Protein AF-A0A699YJH8-F1 (afdb_monomer)

Solvent-accessible surface area (backbone atoms only — not comparable to full-atom values): 13316 Å² total; per-residue (Å²): 115,46,77,69,43,41,70,87,51,96,74,48,27,68,57,48,54,50,45,52,67,49,52,87,76,50,62,90,85,68,80,83,52,75,41,60,51,79,77,40,50,72,65,41,51,92,71,67,72,87,80,92,47,44,83,36,71,66,51,43,49,56,47,38,54,51,38,39,51,50,39,60,74,64,45,34,42,55,81,90,45,37,68,59,46,23,52,50,50,46,64,29,26,64,45,40,72,70,37,53,59,57,52,51,61,64,52,64,78,50,70,63,48,52,68,68,54,48,61,72,67,54,50,59,36,58,69,36,46,53,48,50,57,50,48,55,52,47,56,51,24,59,74,77,36,50,72,55,42,50,45,40,66,74,31,48,50,55,48,66,64,69,50,90,63,67,40,33,60,68,56,45,11,52,76,51,74,28,67,93,48,39,64,60,47,47,50,51,44,61,74,36,36,86,55,32,30,72,39,78,34,70,99,80,63,46,52,19,42,34,62,69,46,71,66,57,50,53,48,53,48,56,48,49,58,54,51,71,72,63,66,85,127

Sequence (233 aa):
MLDEADDGGKGWQPVTALIAKEFLRLPVWVRVLLTGRPQVEAAFAAWKPEWIKPEDKQNQADMLDLLQWRLRQAQLVADSDLDAAAQLMLRKSSGQFIYTKYAFDDLAEQATWTLQEMEARLPSGLEGMYRRVLSTLEEALQTERPDLLELLRTRLLPVLVACLEPLTVQELAWATGCEADSGKVQQLVGLLANLFPCRAGGSDQQDRVAPYHKSVLDWLTSVAHKCLLCVPS

pLDDT: mean 87.01, std 13.67, range [26.67, 98.06]

Nearest PDB structures (foldseek):
  7kfq-assembly1_A  TM=5.799E-01  e=1.173E-01  Variovorax paradoxus
  2fbh-assembly1_A  TM=5.064E-01  e=5.663E-02  Pseudomonas aeruginosa
  3cjn-assembly1_A-2  TM=5.176E-01  e=2.840E-01  Ruegeria pomeroyi DSS-3
  5jbr-assembly1_B  TM=5.330E-01  e=3.880E-01  Beutenbergia cavernae DSM 12333
  6c2s-assembly2_C  TM=5.644E-01  e=2.274E+00  Rhodopseudomonas palustris CGA009

Radius of gyration: 20.93 Å; Cα contacts (8 Å, |Δi|>4): 221; chains: 1; bounding box: 54×55×56 Å

Foldseek 3Di:
DAEAADCPDPPCNVVLLVCLPCVVVDDPPDDDDYDYDPVSCVSNVVVVDDDDDLPDPVLLVVQLVVQLVVCVVLVAEDPVCSNVQSVLQSQQASSPSVLVLLLVVQSVVDSYDDPVRSNVRRHRYPLRSLCVLVVVLLVVCVPVPVVLSCLVPPFQLVCLLPDPDFAALCVSCVRSVNNVPSVSSVVVLVSCCSQWNFDQDPPVRGTTTHGPDCVSSVSSVVVVVVVVVPDDD

Organism: Haematococcus lacustris (NCBI:txid44745)

Mean predicted aligned error: 7.47 Å

Structure (mmCIF, N/CA/C/O backbone):
data_AF-A0A699YJH8-F1
#
_entry.id   AF-A0A699YJH8-F1
#
loop_
_atom_site.group_PDB
_atom_site.id
_atom_site.type_symbol
_atom_site.label_atom_id
_atom_site.label_alt_id
_atom_site.label_comp_id
_atom_site.label_asym_id
_atom_site.label_entity_id
_atom_site.label_seq_id
_atom_site.pdbx_PDB_ins_code
_atom_site.Cartn_x
_atom_site.Cartn_y
_atom_site.Cartn_z
_atom_site.occupancy
_atom_site.B_iso_or_equiv
_atom_site.auth_seq_id
_atom_site.auth_comp_id
_atom_site.auth_asym_id
_atom_site.auth_atom_id
_atom_site.pdbx_PDB_model_num
ATOM 1 N N . MET A 1 1 ? 6.536 -15.511 -17.789 1.00 74.12 1 MET A N 1
ATOM 2 C CA . MET A 1 1 ? 5.738 -14.455 -17.141 1.00 74.12 1 MET A CA 1
ATOM 3 C C . MET A 1 1 ? 6.605 -13.215 -17.110 1.00 74.12 1 MET A C 1
ATOM 5 O O . MET A 1 1 ? 7.754 -13.338 -16.705 1.00 74.12 1 MET A O 1
ATOM 9 N N . LEU A 1 2 ? 6.109 -12.095 -17.629 1.00 75.56 2 LEU A N 1
ATOM 10 C CA . LEU A 1 2 ? 6.725 -10.786 -17.426 1.00 75.56 2 LEU A CA 1
ATOM 11 C C . LEU A 1 2 ? 5.978 -10.133 -16.280 1.00 75.56 2 LEU A C 1
ATOM 13 O O . LEU A 1 2 ? 4.758 -10.007 -16.366 1.00 75.56 2 LEU A O 1
ATOM 17 N N . ASP A 1 3 ? 6.705 -9.782 -15.230 1.00 72.25 3 ASP A N 1
ATOM 18 C CA . ASP A 1 3 ? 6.130 -9.103 -14.082 1.00 72.25 3 ASP A CA 1
ATOM 19 C C . ASP A 1 3 ? 6.489 -7.615 -14.135 1.00 72.25 3 ASP A C 1
ATOM 21 O O . ASP A 1 3 ? 7.638 -7.276 -14.419 1.00 72.25 3 ASP A O 1
ATOM 25 N N . GLU A 1 4 ? 5.512 -6.742 -13.892 1.00 73.38 4 GLU A N 1
ATOM 26 C CA . GLU A 1 4 ? 5.681 -5.286 -13.829 1.00 73.38 4 GLU A CA 1
ATOM 27 C C . GLU A 1 4 ? 6.291 -4.665 -15.099 1.00 73.38 4 GLU A C 1
ATOM 29 O O . GLU A 1 4 ? 7.134 -3.766 -15.033 1.00 73.38 4 GLU A O 1
ATOM 34 N N . ALA A 1 5 ? 5.844 -5.127 -16.272 1.00 70.81 5 ALA A N 1
ATOM 35 C CA . ALA A 1 5 ? 6.243 -4.553 -17.549 1.00 70.81 5 ALA A CA 1
ATOM 36 C C . ALA A 1 5 ? 5.926 -3.048 -17.594 1.00 70.81 5 ALA A C 1
ATOM 38 O O . ALA A 1 5 ? 4.823 -2.603 -17.259 1.00 70.81 5 ALA A O 1
ATOM 39 N N . ASP A 1 6 ? 6.917 -2.281 -18.039 1.00 68.94 6 ASP A N 1
ATOM 40 C CA . ASP A 1 6 ? 6.896 -0.823 -18.109 1.00 68.94 6 ASP A CA 1
ATOM 41 C C . ASP A 1 6 ? 7.455 -0.367 -19.468 1.00 68.94 6 ASP A C 1
ATOM 43 O O . ASP A 1 6 ? 8.318 -1.035 -20.055 1.00 68.94 6 ASP A O 1
ATOM 47 N N . ASP A 1 7 ? 6.942 0.755 -19.968 1.00 58.16 7 ASP A N 1
ATOM 48 C CA . ASP A 1 7 ? 7.368 1.422 -21.200 1.00 58.16 7 ASP A CA 1
ATOM 49 C C . ASP A 1 7 ? 8.078 2.768 -20.952 1.00 58.16 7 ASP A C 1
ATOM 51 O O . ASP A 1 7 ? 8.719 3.286 -21.872 1.00 58.16 7 ASP A O 1
ATOM 55 N N . GLY A 1 8 ? 8.023 3.300 -19.722 1.00 51.56 8 GLY A N 1
ATOM 56 C CA . GLY A 1 8 ? 8.602 4.589 -19.331 1.00 51.56 8 GLY A CA 1
ATOM 57 C C . GLY A 1 8 ? 9.909 4.506 -18.531 1.00 51.56 8 GLY A C 1
ATOM 58 O O . GLY A 1 8 ? 10.652 5.488 -18.461 1.00 51.56 8 GLY A O 1
ATOM 59 N N . GLY A 1 9 ? 10.223 3.356 -17.929 1.00 55.31 9 GLY A N 1
ATOM 60 C CA . GLY A 1 9 ? 11.428 3.144 -17.123 1.00 55.31 9 GLY A CA 1
ATOM 61 C C . GLY A 1 9 ? 12.681 2.745 -17.920 1.00 55.31 9 GLY A C 1
ATOM 62 O O . GLY A 1 9 ? 12.612 2.059 -18.938 1.00 55.31 9 GLY A O 1
ATOM 63 N N . LYS A 1 10 ? 13.874 3.090 -17.405 1.00 51.94 10 LYS A N 1
ATOM 64 C CA . LYS A 1 10 ? 15.182 2.738 -18.014 1.00 51.94 10 LYS A CA 1
ATOM 65 C C . LYS A 1 10 ? 15.527 1.236 -17.992 1.00 51.94 10 LYS A C 1
ATOM 67 O O . LYS A 1 10 ? 16.526 0.849 -18.590 1.00 51.94 10 LYS A O 1
ATOM 72 N N . GLY A 1 11 ? 14.760 0.409 -17.279 1.00 62.03 11 GLY A N 1
ATOM 73 C CA . GLY A 1 11 ? 15.067 -1.011 -17.070 1.00 62.03 11 GLY A CA 1
ATOM 74 C C . GLY A 1 11 ? 14.466 -1.933 -18.132 1.00 62.03 11 GLY A C 1
ATOM 75 O O . GLY A 1 11 ? 15.179 -2.495 -18.959 1.00 62.03 11 GLY A O 1
ATOM 76 N N . TRP A 1 12 ? 13.143 -2.103 -18.104 1.00 66.75 12 TRP A N 1
ATOM 77 C CA . TRP A 1 12 ? 12.455 -3.157 -18.863 1.00 66.75 12 TRP A CA 1
ATOM 78 C C . TRP A 1 12 ? 12.069 -2.776 -20.289 1.00 66.75 12 TRP A C 1
ATOM 80 O O . TRP A 1 12 ? 11.789 -3.667 -21.086 1.00 66.75 12 TRP A O 1
ATOM 90 N N . GLN A 1 13 ? 12.114 -1.494 -20.650 1.00 74.44 13 GLN A N 1
ATOM 91 C CA . GLN A 1 13 ? 11.654 -1.011 -21.953 1.00 74.44 13 GLN A CA 1
ATOM 92 C C . GLN A 1 13 ? 12.250 -1.783 -23.155 1.00 74.44 13 GLN A C 1
ATOM 94 O O . GLN A 1 13 ? 11.473 -2.189 -24.024 1.00 74.44 13 GLN A O 1
ATOM 99 N N . PRO A 1 14 ? 13.570 -2.076 -23.231 1.00 79.50 14 PRO A N 1
ATOM 100 C CA . PRO A 1 14 ? 14.122 -2.825 -24.364 1.00 79.50 14 PRO A CA 1
ATOM 101 C C . PRO A 1 14 ? 13.601 -4.265 -24.436 1.00 79.50 14 PRO A C 1
ATOM 103 O O . PRO A 1 14 ? 13.385 -4.796 -25.524 1.00 79.50 14 PRO A O 1
ATOM 106 N N . VAL A 1 15 ? 13.373 -4.890 -23.277 1.00 81.56 15 VAL A N 1
ATOM 107 C CA . VAL A 1 15 ? 12.858 -6.260 -23.164 1.00 81.56 15 VAL A CA 1
ATOM 108 C C . VAL A 1 15 ? 11.378 -6.299 -23.537 1.00 81.56 15 VAL A C 1
ATOM 110 O O . VAL A 1 15 ? 10.984 -7.129 -24.357 1.00 81.56 15 VAL A O 1
ATOM 113 N N . THR A 1 16 ? 10.578 -5.364 -23.016 1.00 80.56 16 THR A N 1
ATOM 114 C CA . THR A 1 16 ? 9.164 -5.182 -23.370 1.00 80.56 16 THR A CA 1
ATOM 115 C C . THR A 1 16 ? 9.012 -4.988 -24.879 1.00 80.56 16 THR A C 1
ATOM 117 O O . THR A 1 16 ? 8.220 -5.687 -25.509 1.00 80.56 16 THR A O 1
ATOM 120 N N . ALA A 1 17 ? 9.822 -4.111 -25.484 1.00 80.88 17 ALA A N 1
ATOM 121 C CA . ALA A 1 17 ? 9.793 -3.834 -26.919 1.00 80.88 17 ALA A CA 1
ATOM 122 C C . ALA A 1 17 ? 10.219 -5.040 -27.774 1.00 80.88 17 ALA A C 1
ATOM 124 O O . ALA A 1 17 ? 9.580 -5.338 -28.786 1.00 80.88 17 ALA A O 1
ATOM 125 N N . LEU A 1 18 ? 11.278 -5.755 -27.371 1.00 85.44 18 LEU A N 1
ATOM 126 C CA . LEU A 1 18 ? 11.724 -6.972 -28.052 1.00 85.44 18 LEU A CA 1
ATOM 127 C C . LEU A 1 18 ? 10.620 -8.027 -28.052 1.00 85.44 18 LEU A C 1
ATOM 129 O O . LEU A 1 18 ? 10.313 -8.613 -29.088 1.00 85.44 18 LEU A O 1
ATOM 133 N N . ILE A 1 19 ? 10.021 -8.252 -26.887 1.00 84.94 19 ILE A N 1
ATOM 134 C CA . ILE A 1 19 ? 8.989 -9.260 -26.714 1.00 84.94 19 ILE A CA 1
ATOM 135 C C . ILE A 1 19 ? 7.766 -8.873 -27.537 1.00 84.94 19 ILE A C 1
ATOM 137 O O . ILE A 1 19 ? 7.404 -9.666 -28.403 1.00 84.94 19 ILE A O 1
ATOM 141 N N . ALA A 1 20 ? 7.238 -7.649 -27.381 1.00 83.75 20 ALA A N 1
ATOM 142 C CA . ALA A 1 20 ? 6.135 -7.080 -28.170 1.00 83.75 20 ALA A CA 1
ATOM 143 C C . ALA A 1 20 ? 6.288 -7.335 -29.682 1.00 83.75 20 ALA A C 1
ATOM 145 O O . ALA A 1 20 ? 5.339 -7.750 -30.354 1.00 83.75 20 ALA A O 1
ATOM 146 N N . LYS A 1 21 ? 7.506 -7.145 -30.201 1.00 85.50 21 LYS A N 1
ATOM 147 C CA . LYS A 1 21 ? 7.840 -7.317 -31.616 1.00 85.50 21 LYS A CA 1
ATOM 148 C C . LYS A 1 21 ? 7.956 -8.781 -32.052 1.00 85.50 21 LYS A C 1
ATOM 150 O O . LYS A 1 21 ? 7.444 -9.145 -33.109 1.00 85.50 21 LYS A O 1
ATOM 155 N N . GLU A 1 22 ? 8.667 -9.611 -31.293 1.00 87.44 22 GLU A N 1
ATOM 156 C CA . GLU A 1 22 ? 9.074 -10.947 -31.750 1.00 87.44 22 GLU A CA 1
ATOM 157 C C . GLU A 1 22 ? 8.092 -12.057 -31.348 1.00 87.44 22 GLU A C 1
ATOM 159 O O . GLU A 1 22 ? 8.125 -13.139 -31.932 1.00 87.44 22 GLU A O 1
ATOM 164 N N . PHE A 1 23 ? 7.183 -11.816 -30.400 1.00 82.12 23 PHE A N 1
ATOM 165 C CA . PHE A 1 23 ? 6.272 -12.847 -29.889 1.00 82.12 23 PHE A CA 1
ATOM 166 C C . PHE A 1 23 ? 5.397 -13.499 -30.961 1.00 82.12 23 PHE A C 1
ATOM 168 O O . PHE A 1 23 ? 5.193 -14.708 -30.927 1.00 82.12 23 PHE A O 1
ATOM 175 N N . LEU A 1 24 ? 4.936 -12.735 -31.958 1.00 80.94 24 LEU A N 1
ATOM 176 C CA . LEU A 1 24 ? 4.142 -13.276 -33.071 1.00 80.94 24 LEU A CA 1
ATOM 177 C C . LEU A 1 24 ? 4.919 -14.291 -33.929 1.00 80.94 24 LEU A C 1
ATOM 179 O O . LEU A 1 24 ? 4.323 -14.994 -34.741 1.00 80.94 24 LEU A O 1
ATOM 183 N N . ARG A 1 25 ? 6.245 -14.370 -33.763 1.00 87.38 25 ARG A N 1
ATOM 184 C CA . ARG A 1 25 ? 7.128 -15.337 -34.427 1.00 87.38 25 ARG A CA 1
ATOM 185 C C . ARG A 1 25 ? 7.440 -16.546 -33.546 1.00 87.38 25 ARG A C 1
ATOM 187 O O . ARG A 1 25 ? 8.110 -17.467 -34.013 1.00 87.38 25 ARG A O 1
ATOM 194 N N . LEU A 1 26 ? 7.000 -16.547 -32.287 1.00 84.75 26 LEU A N 1
ATOM 195 C CA . LEU A 1 26 ? 7.204 -17.674 -31.388 1.00 84.75 26 LEU A CA 1
ATOM 196 C C . LEU A 1 26 ? 6.278 -18.839 -31.758 1.00 84.75 26 LEU A C 1
ATOM 198 O O . LEU A 1 26 ? 5.193 -18.635 -32.309 1.00 84.75 26 LEU A O 1
ATOM 202 N N . PRO A 1 27 ? 6.686 -20.081 -31.450 1.00 88.31 27 PRO A N 1
ATOM 203 C CA . PRO A 1 27 ? 5.831 -21.241 -31.641 1.00 88.31 27 PRO A CA 1
ATOM 204 C C . PRO A 1 27 ? 4.492 -21.103 -30.908 1.00 88.31 27 PRO A C 1
ATOM 206 O O . PRO A 1 27 ? 4.432 -20.596 -29.791 1.00 88.31 27 PRO A O 1
ATOM 209 N N . VAL A 1 28 ? 3.431 -21.667 -31.490 1.00 86.31 28 VAL A N 1
ATOM 210 C CA . VAL A 1 28 ? 2.051 -21.590 -30.966 1.00 86.31 28 VAL A CA 1
ATOM 211 C C . VAL A 1 28 ? 1.857 -22.176 -29.561 1.00 86.31 28 VAL A C 1
ATOM 213 O O . VAL A 1 28 ? 0.846 -21.907 -28.916 1.00 86.31 28 VAL A O 1
ATOM 216 N N . TRP A 1 29 ? 2.806 -22.986 -29.083 1.00 90.75 29 TRP A N 1
ATOM 217 C CA . TRP A 1 29 ? 2.792 -23.549 -27.732 1.00 90.75 29 TRP A CA 1
ATOM 218 C C . TRP A 1 29 ? 3.316 -22.574 -26.667 1.00 90.75 29 TRP A C 1
ATOM 220 O O . TRP A 1 29 ? 3.120 -22.816 -25.477 1.00 90.75 29 TRP A O 1
ATOM 230 N N . VAL A 1 30 ? 3.951 -21.466 -27.060 1.00 86.25 30 VAL A N 1
ATOM 231 C CA . VAL A 1 30 ? 4.402 -20.429 -26.129 1.00 86.25 30 VAL A CA 1
ATOM 232 C C . VAL A 1 30 ? 3.230 -19.505 -25.801 1.00 86.25 30 VAL A C 1
ATOM 234 O O . VAL A 1 30 ? 2.652 -18.862 -26.675 1.00 86.25 30 VAL A O 1
ATOM 237 N N . ARG A 1 31 ? 2.889 -19.407 -24.515 1.00 84.75 31 ARG A N 1
ATOM 238 C CA . ARG A 1 31 ? 1.945 -18.418 -23.980 1.00 84.75 31 ARG A CA 1
ATOM 239 C C . ARG A 1 31 ? 2.706 -17.415 -23.120 1.00 84.75 31 ARG A C 1
ATOM 241 O O . ARG A 1 31 ? 3.622 -17.797 -22.394 1.00 84.75 31 ARG A O 1
ATOM 248 N N . VAL A 1 32 ? 2.324 -16.143 -23.186 1.00 81.25 32 VAL A N 1
ATOM 249 C CA . VAL A 1 32 ? 2.892 -15.084 -22.345 1.00 81.25 32 VAL A CA 1
ATOM 250 C C . VAL A 1 32 ? 1.810 -14.566 -21.414 1.00 81.25 32 VAL A C 1
ATOM 252 O O . VAL A 1 32 ? 0.749 -14.147 -21.859 1.00 81.25 32 VAL A O 1
ATOM 255 N N . LEU A 1 33 ? 2.114 -14.606 -20.120 1.00 84.94 33 LEU A N 1
ATOM 256 C CA . LEU A 1 33 ? 1.415 -13.851 -19.090 1.00 84.94 33 LEU A CA 1
ATOM 257 C C . LEU A 1 33 ? 2.236 -12.597 -18.806 1.00 84.94 33 LEU A C 1
ATOM 259 O O . LEU A 1 33 ? 3.443 -12.709 -18.554 1.00 84.94 33 LEU A O 1
ATOM 263 N N . LEU A 1 34 ? 1.581 -11.443 -18.860 1.00 80.88 34 LEU A N 1
ATOM 264 C CA . LEU A 1 34 ? 2.178 -10.143 -18.610 1.00 80.88 34 LEU A CA 1
ATOM 265 C C . LEU A 1 34 ? 1.372 -9.428 -17.529 1.00 80.88 34 LEU A C 1
ATOM 267 O O . LEU A 1 34 ? 0.154 -9.315 -17.639 1.00 80.88 34 LEU A O 1
ATOM 271 N N . THR A 1 35 ? 2.061 -8.945 -16.505 1.00 79.62 35 THR A N 1
ATOM 272 C CA . THR A 1 35 ? 1.549 -7.928 -15.588 1.00 79.62 35 THR A CA 1
ATOM 273 C C . THR A 1 35 ? 2.289 -6.631 -15.912 1.00 79.62 35 THR A C 1
ATOM 275 O O . THR A 1 35 ? 3.442 -6.647 -16.351 1.00 79.62 35 THR A O 1
ATOM 278 N N . GLY A 1 36 ? 1.620 -5.494 -15.790 1.00 74.94 36 GLY A N 1
ATOM 279 C CA . GLY A 1 36 ? 2.194 -4.218 -16.190 1.00 74.94 36 GLY A CA 1
ATOM 280 C C . GLY A 1 36 ? 1.183 -3.095 -16.079 1.00 74.94 36 GLY A C 1
ATOM 281 O O . GLY A 1 36 ? 0.015 -3.312 -15.750 1.00 74.94 36 GLY A O 1
ATOM 282 N N . ARG A 1 37 ? 1.647 -1.877 -16.331 1.00 72.56 37 ARG A N 1
ATOM 283 C CA . ARG A 1 37 ? 0.801 -0.685 -16.250 1.00 72.56 37 ARG A CA 1
ATOM 284 C C . ARG A 1 37 ? 0.073 -0.426 -17.579 1.00 72.56 37 ARG A C 1
ATOM 286 O O . ARG A 1 37 ? 0.566 -0.865 -18.615 1.00 72.56 37 ARG A O 1
ATOM 293 N N . PRO A 1 38 ? -1.053 0.316 -17.594 1.00 76.25 38 PRO A N 1
ATOM 294 C CA . PRO A 1 38 ? -1.841 0.546 -18.812 1.00 76.25 38 PRO A CA 1
ATOM 295 C C . PRO A 1 38 ? -1.062 1.129 -20.002 1.00 76.25 38 PRO A C 1
ATOM 297 O O . PRO A 1 38 ? -1.473 0.981 -21.148 1.00 76.25 38 PRO A O 1
ATOM 300 N N . GLN A 1 39 ? 0.074 1.785 -19.759 1.00 77.81 39 GLN A N 1
ATOM 301 C CA . GLN A 1 39 ? 0.916 2.362 -20.804 1.00 77.81 39 GLN A CA 1
ATOM 302 C C . GLN A 1 39 ? 1.462 1.289 -21.765 1.00 77.81 39 GLN A C 1
ATOM 304 O O . GLN A 1 39 ? 1.505 1.506 -22.977 1.00 77.81 39 GLN A O 1
ATOM 309 N N . VAL A 1 40 ? 1.741 0.073 -21.272 1.00 78.62 40 VAL A N 1
ATOM 310 C CA . VAL A 1 40 ? 2.240 -1.015 -22.128 1.00 78.62 40 VAL A CA 1
ATOM 311 C C . VAL A 1 40 ? 1.160 -1.610 -23.038 1.00 78.62 40 VAL A C 1
ATOM 313 O O . VAL A 1 40 ? 1.500 -2.321 -23.984 1.00 78.62 40 VAL A O 1
ATOM 316 N N . GLU A 1 41 ? -0.130 -1.315 -22.814 1.00 84.75 41 GLU A N 1
ATOM 317 C CA . GLU A 1 41 ? -1.238 -1.909 -23.579 1.00 84.75 41 GLU A CA 1
ATOM 318 C C . GLU A 1 41 ? -1.084 -1.678 -25.089 1.00 84.75 41 GLU A C 1
ATOM 320 O O . GLU A 1 41 ? -1.289 -2.593 -25.891 1.00 84.75 41 GLU A O 1
ATOM 325 N N . ALA A 1 42 ? -0.656 -0.474 -25.482 1.00 83.81 42 ALA A N 1
ATOM 326 C CA . ALA A 1 42 ? -0.469 -0.112 -26.884 1.00 83.81 42 ALA A CA 1
ATOM 327 C C . ALA A 1 42 ? 0.627 -0.950 -27.564 1.00 83.81 42 ALA A C 1
ATOM 329 O O . ALA A 1 42 ? 0.457 -1.368 -28.711 1.00 83.81 42 ALA A O 1
ATOM 330 N N . ALA A 1 43 ? 1.721 -1.246 -26.853 1.00 82.56 43 ALA A N 1
ATOM 331 C CA . ALA A 1 43 ? 2.823 -2.050 -27.381 1.00 82.56 43 ALA A CA 1
ATOM 332 C C . ALA A 1 43 ? 2.391 -3.496 -27.684 1.00 82.56 43 ALA A C 1
ATOM 334 O O . ALA A 1 43 ? 2.893 -4.109 -28.626 1.00 82.56 43 ALA A O 1
ATOM 335 N N . PHE A 1 44 ? 1.423 -4.022 -26.927 1.00 85.31 44 PHE A N 1
ATOM 336 C CA . PHE A 1 44 ? 0.928 -5.395 -27.058 1.00 85.31 44 PHE A CA 1
ATOM 337 C C . PHE A 1 44 ? -0.392 -5.519 -27.830 1.00 85.31 44 PHE A C 1
ATOM 339 O O . PHE A 1 44 ? -0.886 -6.630 -28.018 1.00 85.31 44 PHE A O 1
ATOM 346 N N . ALA A 1 45 ? -0.956 -4.420 -28.340 1.00 84.50 45 ALA A N 1
ATOM 347 C CA . ALA A 1 45 ? -2.261 -4.419 -29.007 1.00 84.50 45 ALA A CA 1
ATOM 348 C C . ALA A 1 45 ? -2.359 -5.422 -30.175 1.00 84.50 45 ALA A C 1
ATOM 350 O O . ALA A 1 45 ? -3.393 -6.065 -30.367 1.00 84.50 45 ALA A O 1
ATOM 351 N N . ALA A 1 46 ? -1.264 -5.617 -30.922 1.00 83.62 46 ALA A N 1
ATOM 352 C CA . ALA A 1 46 ? -1.196 -6.556 -32.045 1.00 83.62 46 ALA A CA 1
ATOM 353 C C . ALA A 1 46 ? -1.452 -8.021 -31.643 1.00 83.62 46 ALA A C 1
ATOM 355 O O . ALA A 1 46 ? -1.803 -8.841 -32.492 1.00 83.62 46 ALA A O 1
ATOM 356 N N . TRP A 1 47 ? -1.293 -8.359 -30.362 1.00 83.38 47 TRP A N 1
ATOM 357 C CA . TRP A 1 47 ? -1.476 -9.717 -29.854 1.00 83.38 47 TRP A CA 1
ATOM 358 C C . TRP A 1 47 ? -2.916 -10.028 -29.460 1.00 83.38 47 TRP A C 1
ATOM 360 O O . TRP A 1 47 ? -3.215 -11.185 -29.175 1.00 83.38 47 TRP A O 1
ATOM 370 N N . LYS A 1 48 ? -3.798 -9.018 -29.440 1.00 82.75 48 LYS A N 1
ATOM 371 C CA . LYS A 1 48 ? -5.168 -9.117 -28.911 1.00 82.75 48 LYS A CA 1
ATOM 372 C C . LYS A 1 48 ? -5.203 -9.725 -27.494 1.00 82.75 48 LYS A C 1
ATOM 374 O O . LYS A 1 48 ? -5.861 -10.745 -27.292 1.00 82.75 48 LYS A O 1
ATOM 379 N N . PRO A 1 49 ? -4.461 -9.146 -26.535 1.00 84.19 49 PRO A N 1
ATOM 380 C CA . PRO A 1 49 ? -4.432 -9.651 -25.170 1.00 84.19 49 PRO A CA 1
ATOM 381 C C . PRO A 1 49 ? -5.804 -9.522 -24.501 1.00 84.19 49 PRO A C 1
ATOM 383 O O . PRO A 1 49 ? -6.549 -8.571 -24.746 1.00 84.19 49 PRO A O 1
ATOM 386 N N . GLU A 1 50 ? -6.103 -10.472 -23.622 1.00 85.94 50 GLU A N 1
ATOM 387 C CA . GLU A 1 50 ? -7.181 -10.345 -22.648 1.00 85.94 50 GLU A CA 1
ATOM 388 C C . GLU A 1 50 ? -6.635 -9.571 -21.446 1.00 85.94 50 GLU A C 1
ATOM 390 O O . GLU A 1 50 ? -5.692 -10.012 -20.787 1.00 85.94 50 GLU A O 1
ATOM 395 N N . TRP A 1 51 ? -7.191 -8.387 -21.198 1.00 83.25 51 TRP A N 1
ATOM 396 C CA . TRP A 1 51 ? -6.823 -7.555 -20.057 1.00 83.25 51 TRP A CA 1
ATOM 397 C C . TRP A 1 51 ? -7.746 -7.848 -18.885 1.00 83.25 51 TRP A C 1
ATOM 399 O O . TRP A 1 51 ? -8.950 -7.982 -19.076 1.00 83.25 51 TRP A O 1
ATOM 409 N N . ILE A 1 52 ? -7.178 -7.884 -17.683 1.00 83.81 52 ILE A N 1
ATOM 410 C CA . ILE A 1 52 ? -7.938 -7.860 -16.436 1.00 83.81 52 ILE A CA 1
ATOM 411 C C . ILE A 1 52 ? -7.842 -6.434 -15.906 1.00 83.81 52 ILE A C 1
ATOM 413 O O . ILE A 1 52 ? -6.762 -5.993 -15.502 1.00 83.81 52 ILE A O 1
ATOM 417 N N . LYS A 1 53 ? -8.950 -5.698 -15.963 1.00 85.06 53 LYS A N 1
ATOM 418 C CA . LYS A 1 53 ? -9.035 -4.296 -15.552 1.00 85.06 53 LYS A CA 1
ATOM 419 C C . LYS A 1 53 ? -9.838 -4.154 -14.256 1.00 85.06 53 LYS A C 1
ATOM 421 O O . LYS A 1 53 ? -10.796 -4.898 -14.043 1.00 85.06 53 LYS A O 1
ATOM 426 N N . PRO A 1 54 ? -9.502 -3.178 -13.392 1.00 84.81 54 PRO A N 1
ATOM 427 C CA . PRO A 1 54 ? -10.254 -2.920 -12.162 1.00 84.81 54 PRO A CA 1
ATOM 428 C C . PRO A 1 54 ? -11.755 -2.680 -12.395 1.00 84.81 54 PRO A C 1
ATOM 430 O O . PRO A 1 54 ? -12.590 -3.025 -11.556 1.00 84.81 54 PRO A O 1
ATOM 433 N N . GLU A 1 55 ? -12.108 -2.104 -13.544 1.00 87.25 55 GLU A N 1
ATOM 434 C CA . GLU A 1 55 ? -13.477 -1.759 -13.921 1.00 87.25 55 GLU A CA 1
ATOM 435 C C . GLU A 1 55 ? -14.261 -2.937 -14.522 1.00 87.25 55 GLU A C 1
ATOM 437 O O . GLU A 1 55 ? -15.470 -2.813 -14.741 1.00 87.25 55 GLU A O 1
ATOM 442 N N . ASP A 1 56 ? -13.611 -4.077 -14.776 1.00 90.62 56 ASP A N 1
ATOM 443 C CA . ASP A 1 56 ? -14.267 -5.239 -15.366 1.00 90.62 56 ASP A CA 1
ATOM 444 C C . ASP A 1 56 ? -15.318 -5.820 -14.419 1.00 90.62 56 ASP A C 1
ATOM 446 O O . ASP A 1 56 ? -15.104 -5.970 -13.215 1.00 90.62 56 ASP A O 1
ATOM 450 N N . LYS A 1 57 ? -16.469 -6.217 -14.975 1.00 90.94 57 LYS A N 1
ATOM 451 C CA . LYS A 1 57 ? -17.593 -6.755 -14.188 1.00 90.94 57 LYS A CA 1
ATOM 452 C C . LYS A 1 57 ? -17.201 -7.967 -13.347 1.00 90.94 57 LYS A C 1
ATOM 454 O O . LYS A 1 57 ? -17.684 -8.105 -12.230 1.00 90.94 57 LYS A O 1
ATOM 459 N N . GLN A 1 58 ? -16.343 -8.830 -13.889 1.00 91.44 58 GLN A N 1
ATOM 460 C CA . GLN A 1 58 ? -15.856 -10.006 -13.174 1.00 91.44 58 GLN A CA 1
ATOM 461 C C . GLN A 1 58 ? -14.943 -9.606 -12.007 1.00 91.44 58 GLN A C 1
ATOM 463 O O . GLN A 1 58 ? -15.160 -10.071 -10.897 1.00 91.44 58 GLN A O 1
ATOM 468 N N . ASN A 1 59 ? -14.025 -8.654 -12.216 1.00 91.69 59 ASN A N 1
ATOM 469 C CA . ASN A 1 59 ? -13.182 -8.102 -11.151 1.00 91.69 59 ASN A CA 1
ATOM 470 C C . ASN A 1 59 ? -14.022 -7.477 -10.022 1.00 91.69 59 ASN A C 1
ATOM 472 O O . ASN A 1 59 ? -13.755 -7.697 -8.843 1.00 91.69 59 ASN A O 1
ATOM 476 N N . GLN A 1 60 ? -15.067 -6.722 -10.377 1.00 94.12 60 GLN A N 1
ATOM 477 C CA . GLN A 1 60 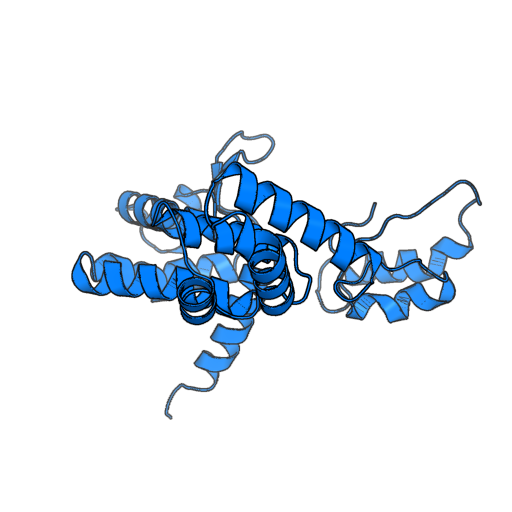? -15.982 -6.128 -9.399 1.00 94.12 60 GLN A CA 1
ATOM 478 C C . GLN A 1 60 ? -16.779 -7.183 -8.625 1.00 94.12 60 GLN A C 1
ATOM 480 O O . GLN A 1 60 ? -16.963 -7.025 -7.420 1.00 94.12 60 GLN A O 1
ATOM 485 N N . ALA A 1 61 ? -17.232 -8.249 -9.291 1.00 95.25 61 ALA A N 1
ATOM 486 C CA . ALA A 1 61 ? -17.925 -9.360 -8.643 1.00 95.25 61 ALA A CA 1
ATOM 487 C C . ALA A 1 61 ? -17.005 -10.089 -7.650 1.00 95.25 61 ALA A C 1
ATOM 489 O O . ALA A 1 61 ? -17.353 -10.201 -6.477 1.00 95.25 61 ALA A O 1
ATOM 490 N N . ASP A 1 62 ? -15.795 -10.461 -8.079 1.00 95.62 62 ASP A N 1
ATOM 491 C CA . ASP A 1 62 ? -14.803 -11.124 -7.223 1.00 95.62 62 ASP A CA 1
ATOM 492 C C . ASP A 1 62 ? -14.434 -10.252 -6.008 1.00 95.62 62 ASP A C 1
ATOM 494 O O . ASP A 1 62 ? -14.268 -10.739 -4.886 1.00 95.62 62 ASP A O 1
ATOM 498 N N . MET A 1 63 ? -14.328 -8.933 -6.206 1.00 95.56 63 MET A N 1
ATOM 499 C CA . MET A 1 63 ? -14.074 -7.999 -5.114 1.00 95.56 63 MET A CA 1
ATOM 500 C C . MET A 1 63 ? -15.255 -7.910 -4.142 1.00 95.56 63 MET A C 1
ATOM 502 O O . MET A 1 63 ? -15.025 -7.851 -2.934 1.00 95.56 63 MET A O 1
ATOM 506 N N . LEU A 1 64 ? -16.500 -7.885 -4.626 1.00 97.06 64 LEU A N 1
ATOM 507 C CA . LEU A 1 64 ? -17.680 -7.883 -3.754 1.00 97.06 64 LEU A CA 1
ATOM 508 C C . LEU A 1 64 ? -17.736 -9.147 -2.901 1.00 97.06 64 LEU A C 1
ATOM 510 O O . LEU A 1 64 ? -17.918 -9.031 -1.689 1.00 97.06 64 LEU A O 1
ATOM 514 N N . ASP A 1 65 ? -17.497 -10.311 -3.502 1.00 97.38 65 ASP A N 1
ATOM 515 C CA . ASP A 1 65 ? -17.466 -11.591 -2.793 1.00 97.38 65 ASP A CA 1
ATOM 516 C C . ASP A 1 65 ? -16.388 -11.585 -1.698 1.00 97.38 65 ASP A C 1
ATOM 518 O O . ASP A 1 65 ? -16.653 -11.948 -0.546 1.00 97.38 65 ASP A O 1
ATOM 522 N N . LEU A 1 66 ? -15.183 -11.093 -2.016 1.00 97.00 66 LEU A N 1
ATOM 523 C CA . LEU A 1 66 ? -14.103 -10.933 -1.040 1.00 97.00 66 LEU A CA 1
ATOM 524 C C . LEU A 1 66 ? -14.498 -9.991 0.107 1.00 97.00 66 LEU 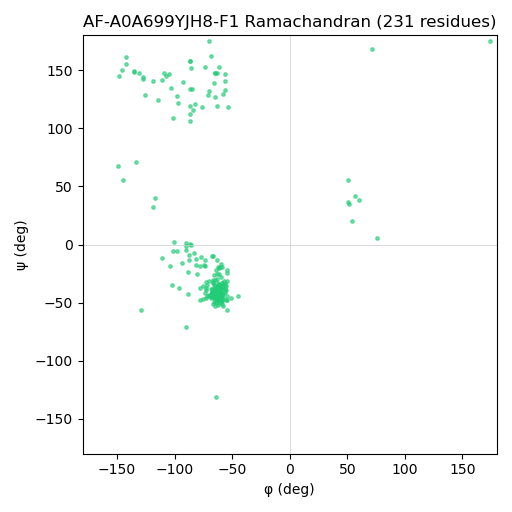A C 1
ATOM 526 O O . LEU A 1 66 ? -14.238 -10.296 1.274 1.0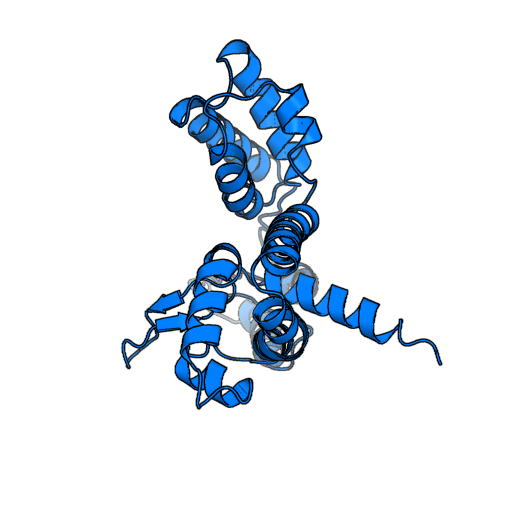0 97.00 66 LEU A O 1
ATOM 530 N N . LEU A 1 67 ? -15.086 -8.836 -0.214 1.00 97.44 67 LEU A N 1
ATOM 531 C CA . LEU A 1 67 ? -15.472 -7.821 0.765 1.00 97.44 67 LEU A CA 1
ATOM 532 C C . LEU A 1 67 ? -16.566 -8.340 1.696 1.00 97.44 67 LEU A C 1
ATOM 534 O O . LEU A 1 67 ? -16.413 -8.240 2.911 1.00 97.44 67 LEU A O 1
ATOM 538 N N . GLN A 1 68 ? -17.623 -8.945 1.152 1.00 97.50 68 GLN A N 1
ATOM 539 C CA . GLN A 1 68 ? -18.686 -9.571 1.940 1.00 97.50 68 GLN A CA 1
ATOM 540 C C . GLN A 1 68 ? -18.128 -10.673 2.839 1.00 97.50 68 GLN A C 1
ATOM 542 O O . GLN A 1 68 ? -18.447 -10.724 4.028 1.00 97.50 68 GLN A O 1
ATOM 547 N N . TRP A 1 69 ? -17.272 -11.544 2.295 1.00 96.44 69 TRP A N 1
ATOM 548 C CA . TRP A 1 69 ? -16.649 -12.612 3.068 1.00 96.44 69 TRP A CA 1
ATOM 549 C C . TRP A 1 69 ? -15.832 -12.054 4.238 1.00 96.44 69 TRP A C 1
ATOM 551 O O . TRP A 1 69 ? -16.039 -12.480 5.375 1.00 96.44 69 TRP A O 1
ATOM 561 N N . ARG A 1 70 ? -14.967 -11.058 4.002 1.00 95.75 70 ARG A N 1
ATOM 562 C CA . ARG A 1 70 ? -14.139 -10.452 5.058 1.00 95.75 70 ARG A CA 1
ATOM 563 C C . ARG A 1 70 ? -14.947 -9.669 6.090 1.00 95.75 70 ARG A C 1
ATOM 565 O O . ARG A 1 70 ? -14.712 -9.845 7.282 1.00 95.75 70 ARG A O 1
ATOM 572 N N . LEU A 1 71 ? -15.900 -8.842 5.653 1.00 96.31 71 LEU A N 1
ATOM 573 C CA . LEU A 1 71 ? -16.770 -8.067 6.545 1.00 96.31 71 LEU A CA 1
ATOM 574 C C . LEU A 1 71 ? -17.567 -8.986 7.476 1.00 96.31 71 LEU A C 1
ATOM 576 O O . LEU A 1 71 ? -17.632 -8.729 8.678 1.00 96.31 71 LEU A O 1
ATOM 580 N N . ARG A 1 72 ? -18.102 -10.092 6.940 1.00 95.25 72 ARG A N 1
ATOM 581 C CA . ARG A 1 72 ? -18.821 -11.102 7.724 1.00 95.25 72 ARG A CA 1
ATOM 582 C C . ARG A 1 72 ? -17.893 -11.856 8.673 1.00 95.25 72 ARG A C 1
ATOM 584 O O . ARG A 1 72 ? -18.238 -12.029 9.836 1.00 95.25 72 ARG A O 1
ATOM 591 N N . GLN A 1 73 ? -16.727 -12.307 8.201 1.00 94.06 73 GLN A N 1
ATOM 592 C CA . GLN A 1 73 ? -15.781 -13.051 9.042 1.00 94.06 73 GLN A CA 1
ATOM 593 C C . GLN A 1 73 ? -15.296 -12.238 10.242 1.00 94.06 73 GLN A C 1
ATOM 595 O O . GLN A 1 73 ? -15.186 -12.783 11.336 1.00 94.06 73 GLN A O 1
ATOM 600 N N . ALA A 1 74 ? -15.026 -10.951 10.040 1.00 92.31 74 ALA A N 1
ATOM 601 C CA . ALA A 1 74 ? -14.578 -10.057 11.098 1.00 92.31 74 ALA A CA 1
ATOM 602 C C . ALA A 1 74 ? -15.736 -9.431 11.902 1.00 92.31 74 ALA A C 1
ATOM 604 O O . ALA A 1 74 ? -15.473 -8.675 12.828 1.00 92.31 74 ALA A O 1
ATOM 605 N N . GLN A 1 75 ? -16.998 -9.741 11.561 1.00 94.38 75 GLN A N 1
ATOM 606 C CA . GLN A 1 75 ? -18.206 -9.183 12.190 1.00 94.38 75 GLN A CA 1
ATOM 607 C C . GLN A 1 75 ? -18.204 -7.644 12.258 1.00 94.38 75 GLN A C 1
ATOM 609 O O . GLN A 1 75 ? -18.717 -7.043 13.199 1.00 94.38 75 GLN A O 1
ATOM 614 N N . LEU A 1 76 ? -17.631 -7.000 11.235 1.00 95.12 76 LEU A N 1
ATOM 615 C CA . LEU A 1 76 ? -17.393 -5.554 11.235 1.00 95.12 76 LEU A CA 1
ATOM 616 C C . LEU A 1 76 ? -18.660 -4.732 11.022 1.00 95.12 76 LEU A C 1
ATOM 618 O O . LEU A 1 76 ? -18.648 -3.543 11.307 1.00 95.12 76 LEU A O 1
ATOM 622 N N . VAL A 1 77 ? -19.733 -5.328 10.511 1.00 95.62 77 VAL A N 1
ATOM 623 C CA . VAL A 1 77 ? -21.020 -4.668 10.259 1.00 95.62 77 VAL A CA 1
ATOM 624 C C . VAL A 1 77 ? -22.160 -5.624 10.595 1.00 95.62 77 VAL A C 1
ATOM 626 O O . VAL A 1 77 ? -21.962 -6.840 10.648 1.00 95.62 77 VAL A O 1
ATOM 629 N N . ALA A 1 78 ? -23.364 -5.088 10.795 1.00 94.69 78 ALA A N 1
ATOM 630 C CA . ALA A 1 78 ? -24.562 -5.909 10.922 1.00 94.69 78 ALA A CA 1
ATOM 631 C C . ALA A 1 78 ? -24.835 -6.691 9.625 1.00 94.69 78 ALA A C 1
ATOM 633 O O . ALA A 1 78 ? -24.609 -6.180 8.528 1.00 94.69 78 ALA A O 1
ATOM 634 N N . ASP A 1 79 ? -25.398 -7.899 9.736 1.00 93.81 79 ASP A N 1
ATOM 635 C CA . ASP A 1 79 ? -25.737 -8.726 8.566 1.00 93.81 79 ASP A CA 1
ATOM 636 C C . ASP A 1 79 ? -26.684 -8.008 7.588 1.00 93.81 79 ASP A C 1
ATOM 638 O O . ASP A 1 79 ? -26.583 -8.206 6.379 1.00 93.81 79 ASP A O 1
ATOM 642 N N . SER A 1 80 ? -27.569 -7.137 8.094 1.00 94.94 80 SER A N 1
ATOM 643 C CA . SER A 1 80 ? -28.468 -6.315 7.270 1.00 94.94 80 SER A CA 1
ATOM 644 C C . SER A 1 80 ? -27.739 -5.283 6.410 1.00 94.94 80 SER A C 1
ATOM 646 O O . SER A 1 80 ? -28.254 -4.892 5.366 1.00 94.94 80 SER A O 1
ATOM 648 N N . ASP A 1 81 ? -26.551 -4.854 6.838 1.00 96.69 81 ASP A N 1
ATOM 649 C CA . ASP A 1 81 ? -25.767 -3.800 6.194 1.00 96.69 81 ASP A CA 1
ATOM 650 C C . ASP A 1 81 ? -24.630 -4.364 5.333 1.00 96.69 81 ASP A C 1
ATOM 652 O O . ASP A 1 81 ? -23.963 -3.609 4.625 1.00 96.69 81 ASP A O 1
ATOM 656 N N . LEU A 1 82 ? -24.412 -5.684 5.354 1.00 97.12 82 LEU A N 1
ATOM 657 C CA . LEU A 1 82 ? -23.269 -6.341 4.720 1.00 97.12 82 LEU A CA 1
ATOM 658 C C . LEU A 1 82 ? -23.133 -6.006 3.228 1.00 97.12 82 LEU A C 1
ATOM 660 O O . LEU A 1 82 ? -22.049 -5.640 2.769 1.00 97.12 82 LEU A O 1
ATOM 664 N N . ASP A 1 83 ? -24.231 -6.090 2.478 1.00 97.69 83 ASP A N 1
ATOM 665 C CA . ASP A 1 83 ? -24.230 -5.815 1.039 1.00 97.69 83 ASP A CA 1
ATOM 666 C C . ASP A 1 83 ? -23.961 -4.338 0.744 1.00 97.69 83 ASP A C 1
ATOM 668 O O . ASP A 1 83 ? -23.198 -4.004 -0.166 1.00 97.69 83 ASP A O 1
ATOM 672 N N . ALA A 1 84 ? -24.551 -3.440 1.533 1.00 98.06 84 ALA A N 1
ATOM 673 C CA . ALA A 1 84 ? -24.347 -2.005 1.390 1.00 98.06 84 ALA A CA 1
ATOM 674 C C . ALA A 1 84 ? -22.907 -1.601 1.750 1.00 98.06 84 ALA A C 1
ATOM 676 O O . ALA A 1 84 ? -22.307 -0.776 1.056 1.00 98.06 84 ALA A O 1
ATOM 677 N N . ALA A 1 85 ? -22.327 -2.223 2.779 1.00 97.75 85 ALA A N 1
ATOM 678 C CA . ALA A 1 85 ? -20.950 -2.009 3.210 1.00 97.75 85 ALA A CA 1
ATOM 679 C C . ALA A 1 85 ? -19.953 -2.501 2.153 1.00 97.75 85 ALA A C 1
ATOM 681 O O . ALA A 1 85 ? -19.027 -1.773 1.787 1.00 97.75 85 ALA A O 1
ATOM 682 N N . ALA A 1 86 ? -20.174 -3.695 1.592 1.00 97.88 86 ALA A N 1
ATOM 683 C CA . ALA A 1 86 ? -19.352 -4.221 0.506 1.00 97.88 86 ALA A CA 1
ATOM 684 C C . ALA A 1 86 ? -19.412 -3.317 -0.736 1.00 97.88 86 ALA A C 1
ATOM 686 O O . ALA A 1 86 ? -18.377 -2.981 -1.311 1.00 97.88 86 ALA A O 1
ATOM 687 N N . GLN A 1 87 ? -20.601 -2.836 -1.113 1.00 97.81 87 GLN A N 1
ATOM 688 C CA . GLN A 1 87 ? -20.750 -1.889 -2.223 1.00 97.81 87 GLN A CA 1
ATOM 689 C C . GLN A 1 87 ? -20.067 -0.545 -1.950 1.00 97.81 87 GLN A C 1
ATOM 691 O O . GLN A 1 87 ? -19.462 0.030 -2.855 1.00 97.81 87 GLN A O 1
ATOM 696 N N . LEU A 1 88 ? -20.146 -0.028 -0.72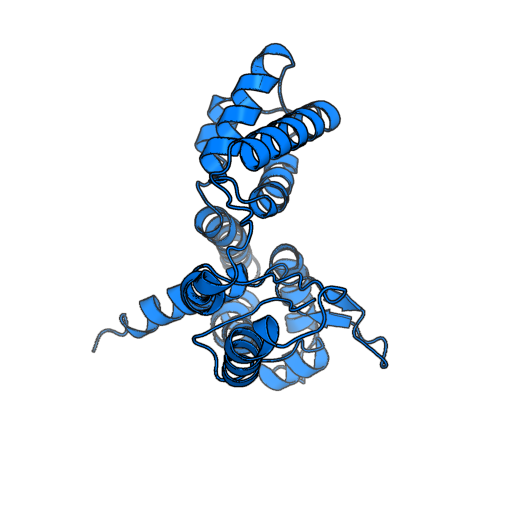1 1.00 98.00 88 LEU A N 1
ATOM 697 C CA . LEU A 1 88 ? -19.429 1.180 -0.314 1.00 98.00 88 LEU A CA 1
ATOM 698 C C . LEU A 1 88 ? -17.917 0.995 -0.482 1.00 98.00 88 LEU A C 1
ATOM 700 O O . LEU A 1 88 ? -17.269 1.829 -1.115 1.00 98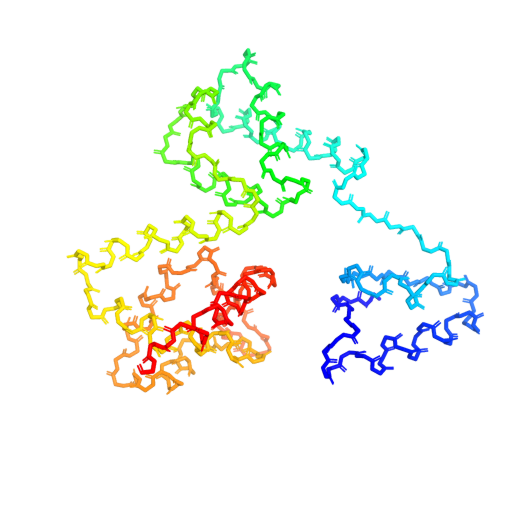.00 88 LEU A O 1
ATOM 704 N N . MET A 1 89 ? -17.365 -0.105 0.032 1.00 97.81 89 MET A N 1
ATOM 705 C CA . MET A 1 89 ? -15.937 -0.402 -0.074 1.00 97.81 89 MET A CA 1
ATOM 706 C C . MET A 1 89 ? -15.494 -0.635 -1.523 1.00 97.81 89 MET A C 1
ATOM 708 O O . MET A 1 89 ? -14.431 -0.147 -1.896 1.00 97.81 89 MET A O 1
ATOM 712 N N . LEU A 1 90 ? -16.308 -1.288 -2.363 1.00 97.25 90 LEU A N 1
ATOM 713 C CA . LEU A 1 90 ? -16.045 -1.416 -3.803 1.00 97.25 90 LEU A CA 1
ATOM 714 C C . LEU A 1 90 ? -15.954 -0.039 -4.480 1.00 97.25 90 LEU A C 1
ATOM 716 O O . LEU A 1 90 ? -15.045 0.211 -5.271 1.00 97.25 90 LEU A O 1
ATOM 720 N N . ARG A 1 91 ? -16.878 0.880 -4.165 1.00 96.62 91 ARG A N 1
ATOM 721 C CA . ARG A 1 91 ? -16.833 2.247 -4.711 1.00 96.62 91 ARG A CA 1
ATOM 722 C C . ARG A 1 91 ? -15.595 3.000 -4.235 1.00 96.62 91 ARG A C 1
ATOM 724 O O . ARG A 1 91 ? -14.949 3.669 -5.033 1.00 96.62 91 ARG A O 1
ATOM 731 N N . LYS A 1 92 ? -15.262 2.896 -2.946 1.00 97.12 92 LYS A N 1
ATOM 732 C CA . LYS A 1 92 ? -14.087 3.556 -2.360 1.00 97.12 92 LYS A CA 1
ATOM 733 C C . LYS A 1 92 ? -12.778 2.976 -2.899 1.00 97.12 92 LYS A C 1
ATOM 735 O O . LYS A 1 92 ? -11.822 3.727 -3.042 1.00 97.12 92 LYS A O 1
ATOM 740 N N . SER A 1 93 ? -12.721 1.686 -3.226 1.00 95.38 93 SER A N 1
ATOM 741 C CA . SER A 1 93 ? -11.508 1.033 -3.732 1.00 95.38 93 SER A CA 1
ATOM 742 C C . SER A 1 93 ? -11.222 1.315 -5.207 1.00 95.38 93 SER A C 1
ATOM 744 O O . SER A 1 93 ? -10.099 1.078 -5.653 1.00 95.38 93 SER A O 1
ATOM 746 N N . SER A 1 94 ? -12.218 1.768 -5.976 1.00 91.75 94 SER A N 1
ATOM 747 C CA . SER A 1 94 ? -12.152 1.838 -7.443 1.00 91.75 94 SER A CA 1
ATOM 748 C C . SER A 1 94 ? -11.704 0.509 -8.076 1.00 91.75 94 SER A C 1
ATOM 750 O O . SER A 1 94 ? -10.920 0.498 -9.023 1.00 91.75 94 SER A O 1
ATOM 752 N N . GLY A 1 95 ? -12.132 -0.626 -7.508 1.00 90.88 95 GLY A N 1
ATOM 753 C CA . GLY A 1 95 ? -11.789 -1.967 -8.002 1.00 90.88 95 GLY A CA 1
ATOM 754 C C . GLY A 1 95 ? -10.366 -2.446 -7.676 1.00 90.88 95 GLY A C 1
ATOM 755 O O . GLY A 1 95 ? -9.964 -3.515 -8.134 1.00 90.88 95 GLY A O 1
ATOM 756 N N . GLN A 1 96 ? -9.590 -1.696 -6.883 1.00 92.06 96 GLN A N 1
ATOM 757 C CA . GLN A 1 96 ? -8.202 -2.032 -6.535 1.00 92.06 96 GLN A CA 1
ATOM 758 C C . GLN A 1 96 ? -8.127 -2.959 -5.315 1.00 92.06 96 GLN A C 1
ATOM 760 O O . GLN A 1 96 ? -8.318 -2.516 -4.184 1.00 92.06 96 GLN A O 1
ATOM 765 N N . PHE A 1 97 ? -7.812 -4.244 -5.503 1.00 93.00 97 PHE A N 1
ATOM 766 C CA . PHE A 1 97 ? -7.786 -5.236 -4.410 1.00 93.00 97 PHE A CA 1
ATOM 767 C C . PHE A 1 97 ? -6.870 -4.856 -3.245 1.00 93.00 97 PHE A C 1
ATOM 769 O O . PHE A 1 97 ? -7.208 -5.098 -2.087 1.00 93.00 97 PHE A O 1
ATOM 776 N N . ILE A 1 98 ? -5.749 -4.193 -3.524 1.00 92.50 98 ILE A N 1
ATOM 777 C CA . ILE A 1 98 ? -4.795 -3.734 -2.505 1.00 92.50 98 ILE A CA 1
ATOM 778 C C . ILE A 1 98 ? -5.438 -2.764 -1.509 1.00 92.50 98 ILE A C 1
ATOM 780 O O . ILE A 1 98 ? -5.040 -2.736 -0.347 1.00 92.50 98 ILE A O 1
ATOM 784 N N . TYR A 1 99 ? -6.467 -2.018 -1.921 1.00 95.38 99 TYR A N 1
ATOM 785 C CA . TYR A 1 99 ? -7.217 -1.134 -1.030 1.00 95.38 99 TYR A CA 1
ATOM 786 C C . TYR A 1 99 ? -7.778 -1.900 0.169 1.00 95.38 99 TYR A C 1
ATOM 788 O O . TYR A 1 99 ? -7.738 -1.403 1.291 1.00 95.38 99 TYR A O 1
ATOM 796 N N . THR A 1 100 ? -8.238 -3.136 -0.053 1.00 94.44 100 THR A N 1
ATOM 797 C CA . THR A 1 100 ? -8.841 -3.961 1.000 1.00 94.44 100 THR A CA 1
ATOM 798 C C . THR A 1 100 ? -7.874 -4.211 2.152 1.00 94.44 100 THR A C 1
ATOM 800 O O . THR A 1 100 ? -8.298 -4.156 3.299 1.00 94.44 100 THR A O 1
ATOM 803 N N . LYS A 1 101 ? -6.573 -4.400 1.882 1.00 92.38 101 LYS A N 1
ATOM 804 C CA . LYS A 1 101 ? -5.548 -4.572 2.924 1.00 92.38 101 LYS A CA 1
ATOM 805 C C . LYS A 1 101 ? -5.580 -3.407 3.909 1.00 92.38 101 LYS A C 1
ATOM 807 O O . LYS A 1 101 ? -5.805 -3.616 5.091 1.00 92.38 101 LYS A O 1
ATOM 812 N N . TYR A 1 102 ? -5.434 -2.189 3.396 1.00 93.56 102 TYR A N 1
ATOM 813 C CA . TYR A 1 102 ? -5.395 -0.991 4.229 1.00 93.56 102 TYR A CA 1
ATOM 814 C C . TYR A 1 102 ? -6.744 -0.702 4.881 1.00 93.56 102 TYR A C 1
ATOM 816 O O . TYR A 1 102 ? -6.793 -0.292 6.031 1.00 93.56 102 TYR A O 1
ATOM 824 N N . ALA A 1 103 ? -7.845 -0.921 4.159 1.00 94.88 103 ALA A N 1
ATOM 825 C CA . ALA A 1 103 ? -9.167 -0.630 4.691 1.00 94.88 103 ALA A CA 1
ATOM 826 C C . ALA A 1 103 ? -9.508 -1.548 5.870 1.00 94.88 103 ALA A C 1
ATOM 828 O O . ALA A 1 103 ? -10.062 -1.081 6.854 1.00 94.88 103 ALA A O 1
ATOM 829 N N . PHE A 1 104 ? -9.152 -2.834 5.806 1.00 94.44 104 PHE A N 1
ATOM 830 C CA . PHE A 1 104 ? -9.365 -3.742 6.933 1.00 94.44 104 PHE A CA 1
ATOM 831 C C . PHE A 1 104 ? -8.405 -3.479 8.099 1.00 94.44 104 PHE A C 1
ATOM 833 O O . PHE A 1 104 ? -8.833 -3.638 9.238 1.00 94.44 104 PHE A O 1
ATOM 840 N N . ASP A 1 105 ? -7.170 -3.034 7.841 1.00 91.00 105 ASP A N 1
ATOM 841 C CA . ASP A 1 105 ? -6.268 -2.568 8.905 1.00 91.00 105 ASP A CA 1
ATOM 842 C C . ASP A 1 105 ? -6.894 -1.376 9.667 1.00 91.00 105 ASP A C 1
ATOM 844 O O . ASP A 1 105 ? -6.929 -1.388 10.894 1.00 91.00 105 ASP A O 1
ATOM 848 N N . ASP A 1 106 ? -7.462 -0.394 8.953 1.00 89.81 106 ASP A N 1
ATOM 849 C CA . ASP A 1 106 ? -8.144 0.770 9.548 1.00 89.81 106 ASP A CA 1
ATOM 850 C C . ASP A 1 106 ? -9.431 0.380 10.300 1.00 89.81 106 ASP A C 1
ATOM 852 O O . ASP A 1 106 ? -9.741 0.925 11.360 1.00 89.81 106 ASP A O 1
ATOM 856 N N . LEU A 1 107 ? -10.213 -0.558 9.757 1.00 92.62 107 LEU A N 1
ATOM 857 C CA . LEU A 1 107 ? -11.465 -1.001 10.379 1.00 92.62 107 LEU A CA 1
ATOM 858 C C . LEU A 1 107 ? -11.234 -1.885 11.612 1.00 92.62 107 LEU A C 1
ATOM 860 O O . LEU A 1 107 ? -12.141 -2.007 12.433 1.00 92.62 107 LEU A O 1
ATOM 864 N N . ALA A 1 108 ? -10.044 -2.468 11.777 1.00 88.81 108 ALA A N 1
ATOM 865 C CA . ALA A 1 108 ? -9.701 -3.278 12.946 1.00 88.81 108 ALA A CA 1
ATOM 866 C C . ALA A 1 108 ? -9.635 -2.466 14.258 1.00 88.81 108 ALA A C 1
ATOM 868 O O . ALA A 1 108 ? -9.559 -3.057 15.334 1.00 88.81 108 ALA A O 1
ATOM 869 N N . GLU A 1 109 ? -9.689 -1.129 14.190 1.00 83.69 109 GLU A N 1
ATOM 870 C CA . GLU A 1 109 ? -9.689 -0.234 15.357 1.00 83.69 109 GLU A CA 1
ATOM 871 C C . GLU A 1 109 ? -10.918 -0.407 16.270 1.00 83.69 109 GLU A C 1
ATOM 873 O O . GLU A 1 109 ? -10.843 -0.108 17.462 1.00 83.69 109 GLU A O 1
ATOM 878 N N . GLN A 1 110 ? -12.045 -0.896 15.745 1.00 86.38 110 GLN A N 1
ATOM 879 C CA . GLN A 1 110 ? -13.263 -1.135 16.524 1.00 86.38 110 GLN A CA 1
ATOM 880 C C . GLN A 1 110 ? -13.985 -2.405 16.072 1.00 86.38 110 GLN A C 1
ATOM 882 O O . GLN A 1 110 ? -13.869 -2.844 14.932 1.00 86.38 110 GLN A O 1
ATOM 887 N N . ALA A 1 111 ? -14.763 -2.988 16.985 1.00 84.19 111 ALA A N 1
ATOM 888 C CA . ALA A 1 111 ? -15.409 -4.280 16.765 1.00 84.19 111 ALA A CA 1
ATOM 889 C C . ALA A 1 111 ? -16.547 -4.237 15.731 1.00 84.19 111 ALA A C 1
ATOM 891 O O . ALA A 1 111 ? -16.798 -5.228 15.055 1.00 84.19 111 ALA A O 1
ATOM 892 N N . THR A 1 112 ? -17.260 -3.114 15.616 1.00 92.12 112 THR A N 1
ATOM 893 C CA . THR A 1 112 ? -18.415 -2.982 14.719 1.00 92.12 112 THR A CA 1
ATOM 894 C C . THR A 1 112 ? -18.514 -1.553 14.204 1.00 92.12 112 THR A C 1
ATOM 896 O O . THR A 1 112 ? -18.207 -0.609 14.925 1.00 92.12 112 THR A O 1
ATOM 899 N N . TRP A 1 113 ? -18.945 -1.401 12.960 1.00 95.88 113 TRP A N 1
ATOM 900 C CA . TRP A 1 113 ? -19.095 -0.148 12.240 1.00 95.88 113 TRP A CA 1
ATOM 901 C C . TRP A 1 113 ? -20.504 -0.033 11.668 1.00 95.88 113 TRP A C 1
ATOM 903 O O . TRP A 1 113 ? -21.087 -1.005 11.185 1.00 95.88 113 TRP A O 1
ATOM 913 N N . THR A 1 114 ? -21.033 1.183 11.663 1.00 95.81 114 THR A N 1
ATOM 914 C CA . THR A 1 114 ? -22.193 1.550 10.845 1.00 95.81 114 THR A CA 1
ATOM 915 C C . THR A 1 114 ? -21.748 1.978 9.446 1.00 95.81 114 THR A C 1
ATOM 917 O O . THR A 1 114 ? -20.619 2.436 9.246 1.00 95.81 114 THR A O 1
ATOM 920 N N . LEU A 1 115 ? -22.654 1.911 8.464 1.00 96.00 115 LEU A N 1
ATOM 921 C CA . LEU A 1 115 ? -22.376 2.387 7.100 1.00 96.00 115 LEU A CA 1
ATOM 922 C C . LEU A 1 115 ? -21.909 3.849 7.068 1.00 96.00 115 LEU A C 1
ATOM 924 O O . LEU A 1 115 ? -21.000 4.191 6.313 1.00 96.00 115 LEU A O 1
ATOM 928 N N . GLN A 1 116 ? -22.504 4.701 7.906 1.00 96.38 116 GLN A N 1
ATOM 929 C CA . GLN A 1 116 ? -22.161 6.120 7.978 1.00 96.38 116 GLN A CA 1
ATOM 930 C C . GLN A 1 116 ? -20.746 6.337 8.527 1.00 96.38 116 GLN A C 1
ATOM 932 O O . GLN A 1 116 ? -19.997 7.156 7.993 1.00 96.38 116 GLN A O 1
ATOM 937 N N . GLU A 1 117 ? -20.357 5.594 9.567 1.00 95.94 117 GLU A N 1
ATOM 938 C CA . GLU A 1 117 ? -19.002 5.662 10.120 1.00 95.94 117 GLU A CA 1
ATOM 939 C C . GLU A 1 117 ? -17.972 5.149 9.114 1.00 95.94 117 GLU A C 1
ATOM 941 O O . GLU A 1 117 ? -16.948 5.801 8.920 1.00 95.94 117 GLU A O 1
ATOM 946 N N . MET A 1 118 ? -18.256 4.041 8.417 1.00 95.88 118 MET A N 1
ATOM 947 C CA . MET A 1 118 ? -17.383 3.543 7.348 1.00 95.88 118 MET A CA 1
ATOM 948 C C . MET A 1 118 ? -17.219 4.578 6.235 1.00 95.88 118 MET A C 1
ATOM 950 O O . MET A 1 118 ? -16.106 4.814 5.771 1.00 95.88 118 MET A O 1
ATOM 954 N N . GLU A 1 119 ? -18.308 5.212 5.798 1.00 96.00 119 GLU A N 1
ATOM 955 C CA . GLU A 1 119 ? -18.271 6.194 4.714 1.00 96.00 119 GLU A CA 1
ATOM 956 C C . GLU A 1 119 ? -17.456 7.439 5.081 1.00 96.00 119 GLU A C 1
ATOM 958 O O . GLU A 1 119 ? -16.708 7.948 4.235 1.00 96.00 119 GLU A O 1
ATOM 963 N N . ALA A 1 120 ? -17.571 7.886 6.334 1.00 95.12 120 ALA A N 1
ATOM 964 C CA . ALA A 1 120 ? -16.817 9.006 6.879 1.00 95.12 120 ALA A CA 1
ATOM 965 C C . ALA A 1 120 ? -15.342 8.658 7.131 1.00 95.12 120 ALA A C 1
ATOM 967 O O . ALA A 1 120 ? -14.466 9.487 6.883 1.00 95.12 120 ALA A O 1
ATOM 968 N N . ARG A 1 121 ? -15.062 7.445 7.623 1.00 92.81 121 ARG A N 1
ATOM 969 C CA . ARG A 1 121 ? -13.713 7.013 7.998 1.00 92.81 121 ARG A CA 1
ATOM 970 C C . ARG A 1 121 ? -12.872 6.632 6.792 1.00 92.81 121 ARG A C 1
ATOM 972 O O . ARG A 1 121 ? -11.724 7.056 6.723 1.00 92.81 121 ARG A O 1
ATOM 979 N N . LEU A 1 122 ? -13.415 5.825 5.880 1.00 95.62 122 LEU A N 1
ATOM 980 C CA . LEU A 1 122 ? -12.652 5.213 4.797 1.00 95.62 122 LEU A CA 1
ATOM 981 C C . LEU A 1 122 ? -12.352 6.227 3.678 1.00 95.62 122 LEU A C 1
ATOM 983 O O . LEU A 1 122 ? -13.278 6.723 3.017 1.00 95.62 122 LEU A O 1
ATOM 987 N N . PRO A 1 123 ? -11.067 6.512 3.402 1.00 95.75 123 PRO A N 1
ATOM 988 C CA . PRO A 1 123 ? -10.657 7.314 2.256 1.00 95.75 123 PRO A CA 1
ATOM 989 C C . PRO A 1 123 ? -11.063 6.688 0.918 1.00 95.75 123 PRO A C 1
ATOM 991 O O . PRO A 1 123 ? -11.146 5.469 0.787 1.00 95.75 123 PRO A O 1
ATOM 994 N N . SER A 1 124 ? -11.257 7.514 -0.108 1.00 95.19 124 SER A N 1
ATOM 995 C CA . SER A 1 124 ? -11.426 7.032 -1.485 1.00 95.19 124 SER A CA 1
ATOM 996 C C . SER A 1 124 ? -10.066 6.813 -2.155 1.00 95.19 124 SER A C 1
ATOM 998 O O . SER A 1 124 ? -9.201 7.690 -2.122 1.00 95.19 124 SER A O 1
ATOM 1000 N N . GLY A 1 125 ? -9.905 5.672 -2.819 1.00 94.06 125 GLY A N 1
ATOM 1001 C CA . GLY A 1 125 ? -8.726 5.289 -3.587 1.00 94.06 125 GLY A CA 1
ATOM 1002 C C . GLY A 1 125 ? -7.499 4.954 -2.734 1.00 94.06 125 GLY A C 1
ATOM 1003 O O . GLY A 1 125 ? -7.430 5.228 -1.536 1.00 94.06 125 GLY A O 1
ATOM 1004 N N . LEU A 1 126 ? -6.488 4.369 -3.380 1.00 92.88 126 LEU A N 1
ATOM 1005 C CA . LEU A 1 126 ? -5.228 3.995 -2.727 1.00 92.88 126 LEU A CA 1
ATOM 1006 C C . LEU A 1 126 ? -4.448 5.205 -2.203 1.00 92.88 126 LEU A C 1
ATOM 1008 O O . LEU A 1 126 ? -3.921 5.151 -1.098 1.00 92.88 126 LEU A O 1
ATOM 1012 N N . GLU A 1 127 ? -4.415 6.314 -2.947 1.00 93.00 127 GLU A N 1
ATOM 1013 C CA . GLU A 1 127 ? -3.729 7.532 -2.492 1.00 93.00 127 GLU A CA 1
ATOM 1014 C C . GLU A 1 127 ? -4.335 8.092 -1.200 1.00 93.00 127 GLU A C 1
ATOM 1016 O O . GLU A 1 127 ? -3.607 8.585 -0.337 1.00 93.00 127 GLU A O 1
ATOM 1021 N N . GLY A 1 128 ? -5.663 8.003 -1.056 1.00 94.00 128 GLY A N 1
ATOM 1022 C CA . GLY A 1 128 ? -6.360 8.374 0.171 1.00 94.00 128 GLY A CA 1
ATOM 1023 C C . GLY A 1 128 ? -5.927 7.502 1.348 1.00 94.00 128 GLY A C 1
ATOM 1024 O O . GLY A 1 128 ? -5.614 8.035 2.411 1.00 94.00 128 GLY A O 1
ATOM 1025 N N . MET A 1 129 ? -5.834 6.183 1.138 1.00 94.50 129 MET A N 1
ATOM 1026 C CA . MET A 1 129 ? -5.352 5.243 2.159 1.00 94.50 129 MET A CA 1
ATOM 1027 C C . MET A 1 129 ? -3.902 5.520 2.555 1.00 94.50 129 MET A C 1
ATOM 1029 O O . MET A 1 129 ? -3.597 5.619 3.738 1.00 94.50 129 MET A O 1
ATOM 1033 N N . TYR A 1 130 ? -2.999 5.699 1.588 1.00 94.56 130 TYR A N 1
ATOM 1034 C CA . TYR A 1 130 ? -1.590 5.969 1.889 1.00 94.56 130 TYR A CA 1
ATOM 1035 C C . TYR A 1 130 ? -1.408 7.270 2.656 1.00 94.56 130 TYR A C 1
ATOM 1037 O O . TYR A 1 130 ? -0.651 7.316 3.626 1.00 94.56 130 TYR A O 1
ATOM 1045 N N . ARG A 1 131 ? -2.151 8.311 2.262 1.00 94.06 131 ARG A N 1
ATOM 1046 C CA . ARG A 1 131 ? -2.160 9.584 2.978 1.00 94.06 131 ARG A CA 1
ATOM 1047 C C . ARG A 1 131 ? -2.633 9.403 4.411 1.00 94.06 131 ARG A C 1
ATOM 1049 O O . ARG A 1 131 ? -1.978 9.937 5.292 1.00 94.06 131 ARG A O 1
ATOM 1056 N N . ARG A 1 132 ? -3.718 8.655 4.631 1.00 92.81 132 ARG A N 1
ATOM 1057 C CA . ARG A 1 132 ? -4.253 8.374 5.969 1.00 92.81 132 ARG A CA 1
ATOM 1058 C C . ARG A 1 132 ? -3.217 7.676 6.849 1.00 92.81 132 ARG A C 1
ATOM 1060 O O . ARG A 1 132 ? -2.931 8.164 7.937 1.00 92.81 132 ARG A O 1
ATOM 1067 N N . VAL A 1 133 ? -2.618 6.593 6.351 1.00 92.25 133 VAL A N 1
ATOM 1068 C CA . VAL A 1 133 ? -1.596 5.828 7.084 1.00 92.25 133 VAL A CA 1
ATOM 1069 C C . VAL A 1 133 ? -0.407 6.716 7.452 1.00 92.25 133 VAL A C 1
ATOM 1071 O O . VAL A 1 133 ? 0.017 6.731 8.606 1.00 92.25 133 VAL A O 1
ATOM 1074 N N . LEU A 1 134 ? 0.116 7.486 6.492 1.00 93.75 134 LEU A N 1
ATOM 1075 C CA . LEU A 1 134 ? 1.272 8.340 6.744 1.00 93.75 134 LEU A CA 1
ATOM 1076 C C . LEU A 1 134 ? 0.927 9.518 7.666 1.00 93.75 134 LEU A C 1
ATOM 1078 O O . LEU A 1 134 ? 1.683 9.783 8.591 1.00 93.75 134 LEU A O 1
ATOM 1082 N N . SER A 1 135 ? -0.210 10.196 7.470 1.00 92.88 135 SER A N 1
ATOM 1083 C CA . SER A 1 135 ? -0.587 11.352 8.293 1.00 92.88 135 SER A CA 1
ATOM 1084 C C . SER A 1 135 ? -0.822 10.964 9.748 1.00 92.88 135 SER A C 1
ATOM 1086 O O . SER A 1 135 ? -0.368 11.668 10.641 1.00 92.88 135 SER A O 1
ATOM 1088 N N . THR A 1 136 ? -1.475 9.825 10.002 1.00 92.75 136 THR A N 1
ATOM 1089 C CA . THR A 1 136 ? -1.685 9.333 11.370 1.00 92.75 136 THR A CA 1
ATOM 1090 C C . THR A 1 136 ? -0.358 9.011 12.060 1.00 92.75 136 THR A C 1
ATOM 1092 O O . THR A 1 136 ? -0.180 9.356 13.227 1.00 92.75 136 THR A O 1
ATOM 1095 N N . LEU A 1 137 ? 0.603 8.422 11.340 1.00 94.25 137 LEU A N 1
ATOM 1096 C CA . LEU A 1 137 ? 1.954 8.215 11.862 1.00 94.25 137 LEU A CA 1
ATOM 1097 C C . LEU A 1 137 ? 2.664 9.545 12.157 1.00 94.25 137 LEU A C 1
ATOM 1099 O O . LEU A 1 137 ? 3.265 9.706 13.218 1.00 94.25 137 LEU A O 1
ATOM 1103 N N . GLU A 1 138 ? 2.608 10.500 11.229 1.00 94.50 138 GLU A N 1
ATOM 1104 C CA . GLU A 1 138 ? 3.256 11.800 11.398 1.00 94.50 138 GLU A CA 1
ATOM 1105 C C . GLU A 1 138 ? 2.677 12.593 12.578 1.00 94.50 138 GLU A C 1
ATOM 1107 O O . GLU A 1 138 ? 3.441 13.180 13.339 1.00 94.50 138 GLU A O 1
ATOM 1112 N N . GLU A 1 139 ? 1.356 12.580 12.765 1.00 95.44 139 GLU A N 1
ATOM 1113 C CA . GLU A 1 139 ? 0.670 13.218 13.898 1.00 95.44 139 GLU A CA 1
ATOM 1114 C C . GLU A 1 139 ? 1.093 12.609 15.244 1.00 95.44 139 GLU A C 1
ATOM 1116 O O . GLU A 1 139 ? 1.391 13.344 16.193 1.00 95.44 139 GLU A O 1
ATOM 1121 N N . ALA A 1 140 ? 1.181 11.276 15.320 1.00 95.12 140 ALA A N 1
ATOM 1122 C CA . ALA A 1 140 ? 1.659 10.578 16.512 1.00 95.12 140 ALA A CA 1
ATOM 1123 C C . ALA A 1 140 ? 3.124 10.939 16.823 1.00 95.12 140 ALA A C 1
ATOM 1125 O O . ALA A 1 140 ? 3.454 11.348 17.940 1.00 95.12 140 ALA A O 1
ATOM 1126 N N . LEU A 1 141 ? 4.004 10.886 15.816 1.00 96.06 141 LEU A N 1
ATOM 1127 C CA . LEU A 1 141 ? 5.415 11.244 15.980 1.00 96.06 141 LEU A CA 1
ATOM 1128 C C . LEU A 1 141 ? 5.613 12.723 16.325 1.00 96.06 141 LEU A C 1
ATOM 1130 O O . LEU A 1 141 ? 6.496 13.044 17.114 1.00 96.06 141 LEU A O 1
ATOM 1134 N N . GLN A 1 142 ? 4.793 13.628 15.787 1.00 95.69 142 GLN A N 1
ATOM 1135 C CA . GLN A 1 142 ? 4.878 15.060 16.084 1.00 95.69 142 GLN A CA 1
ATOM 1136 C C . GLN A 1 142 ? 4.696 15.348 17.580 1.00 95.69 142 GLN A C 1
ATOM 1138 O O . GLN A 1 142 ? 5.303 16.287 18.102 1.00 95.69 142 GLN A O 1
ATOM 1143 N N . THR A 1 143 ? 3.866 14.546 18.249 1.00 94.56 143 THR A N 1
ATOM 1144 C CA . THR A 1 143 ? 3.546 14.691 19.671 1.00 94.56 143 THR A CA 1
ATOM 1145 C C . THR A 1 143 ? 4.538 13.932 20.553 1.00 94.56 143 THR A C 1
ATOM 1147 O 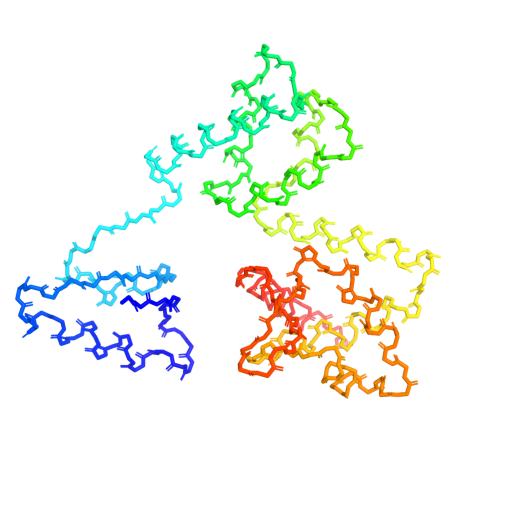O . THR A 1 143 ? 4.978 14.458 21.573 1.00 94.56 143 THR A O 1
ATOM 1150 N N . GLU A 1 144 ? 4.910 12.709 20.169 1.00 94.94 144 GLU A N 1
ATOM 1151 C CA . GLU A 1 144 ? 5.682 11.804 21.031 1.00 94.94 144 GLU A CA 1
ATOM 1152 C C . GLU A 1 144 ? 7.193 11.839 20.772 1.00 94.94 144 GLU A C 1
ATOM 1154 O O . GLU A 1 144 ? 7.989 11.707 21.704 1.00 94.94 144 GLU A O 1
ATOM 1159 N N . ARG A 1 145 ? 7.606 11.970 19.506 1.00 96.00 145 ARG A N 1
ATOM 1160 C CA . ARG A 1 145 ? 8.988 11.774 19.034 1.00 96.00 145 ARG A CA 1
ATOM 1161 C C . ARG A 1 145 ? 9.304 12.667 17.821 1.00 96.00 145 ARG A C 1
ATOM 1163 O O . ARG A 1 145 ? 9.521 12.156 16.716 1.00 96.00 145 ARG A O 1
ATOM 1170 N N . PRO A 1 146 ? 9.357 14.003 17.992 1.00 95.44 146 PRO A N 1
ATOM 1171 C CA . PRO A 1 146 ? 9.613 14.932 16.887 1.00 95.44 146 PRO A CA 1
ATOM 1172 C C . PRO A 1 146 ? 10.986 14.711 16.229 1.00 95.44 146 PRO A C 1
ATOM 1174 O O . PRO A 1 146 ? 11.153 14.989 15.044 1.00 95.44 146 PRO A O 1
ATOM 1177 N N . ASP A 1 147 ? 11.951 14.146 16.964 1.00 94.94 147 ASP A N 1
ATOM 1178 C CA . ASP A 1 147 ? 13.248 13.717 16.434 1.00 94.94 147 ASP A CA 1
ATOM 1179 C C . ASP A 1 147 ? 13.114 12.637 15.347 1.00 94.94 147 ASP A C 1
ATOM 1181 O O . ASP A 1 147 ? 13.814 12.676 14.334 1.00 94.94 147 ASP A O 1
ATOM 1185 N N . LEU A 1 148 ? 12.193 11.687 15.535 1.00 96.31 148 LEU A N 1
ATOM 1186 C CA . LEU A 1 148 ? 11.921 10.628 14.565 1.00 96.31 148 LEU A CA 1
ATOM 1187 C C . LEU A 1 148 ? 11.118 11.135 13.372 1.00 96.31 148 LEU A C 1
ATOM 1189 O O . LEU A 1 148 ? 11.358 10.682 12.256 1.00 96.31 148 LEU A O 1
ATOM 1193 N N . LEU A 1 149 ? 10.193 12.073 13.589 1.00 96.31 149 LEU A N 1
ATOM 1194 C CA . LEU A 1 149 ? 9.438 12.697 12.501 1.00 96.31 149 LEU A CA 1
ATOM 1195 C C . LEU A 1 149 ? 10.364 13.420 11.518 1.00 96.31 149 LEU A C 1
ATOM 1197 O O . LEU A 1 149 ? 10.228 13.267 10.303 1.00 96.31 149 LEU A O 1
ATOM 1201 N N . GLU A 1 150 ? 11.329 14.173 12.044 1.00 95.31 150 GLU A N 1
ATOM 1202 C CA . GLU A 1 150 ? 12.308 14.877 11.220 1.00 95.31 150 GLU A CA 1
ATOM 1203 C C . GLU A 1 150 ? 13.175 13.891 10.427 1.00 95.31 150 GLU A C 1
ATOM 1205 O O . GLU A 1 150 ? 13.353 14.048 9.217 1.00 95.31 150 GLU A O 1
ATOM 1210 N N . LEU A 1 151 ? 13.656 12.821 11.074 1.00 95.81 151 LEU A N 1
ATOM 1211 C CA . LEU A 1 151 ? 14.417 11.759 10.411 1.00 95.81 151 LEU A CA 1
ATOM 1212 C C . LEU A 1 151 ? 13.600 11.060 9.309 1.00 95.81 151 LEU A C 1
ATOM 1214 O O . LEU A 1 151 ? 14.118 10.812 8.215 1.00 95.81 151 LEU A O 1
ATOM 1218 N N . LEU A 1 152 ? 12.326 10.771 9.587 1.00 95.50 152 LEU A N 1
ATOM 1219 C CA . LEU A 1 152 ? 11.393 10.149 8.652 1.00 95.50 152 LEU A CA 1
ATOM 1220 C C . LEU A 1 152 ? 11.254 10.983 7.374 1.00 95.50 152 LEU A C 1
ATOM 1222 O O . LEU A 1 152 ? 11.447 10.460 6.274 1.00 95.50 152 LEU A O 1
ATOM 1226 N N . ARG A 1 153 ? 10.944 12.276 7.524 1.00 93.94 153 ARG A N 1
ATOM 1227 C CA . ARG A 1 153 ? 10.656 13.187 6.408 1.00 93.94 153 ARG A CA 1
ATOM 1228 C C . ARG A 1 153 ? 11.896 13.557 5.606 1.00 93.94 153 ARG A C 1
ATOM 1230 O O . ARG A 1 153 ? 11.847 13.569 4.380 1.00 93.94 153 ARG A O 1
ATOM 1237 N N . THR A 1 154 ? 12.996 13.876 6.284 1.00 93.06 154 THR A N 1
ATOM 1238 C CA . THR A 1 154 ? 14.172 14.471 5.629 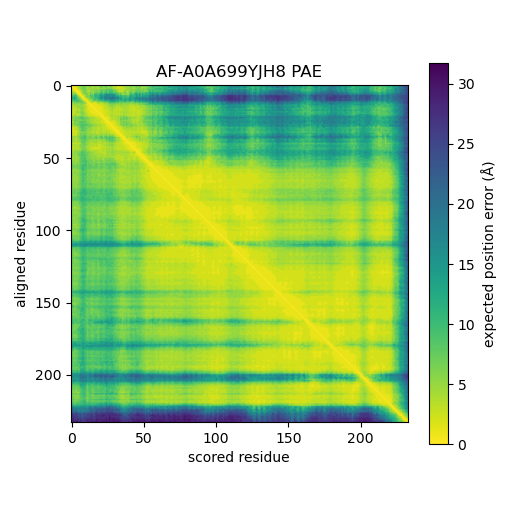1.00 93.06 154 THR A CA 1
ATOM 1239 C C . THR A 1 154 ? 15.153 13.448 5.078 1.00 93.06 154 THR A C 1
ATOM 1241 O O . THR A 1 154 ? 15.914 13.778 4.169 1.00 93.06 154 THR A O 1
ATOM 1244 N N . ARG A 1 155 ? 15.158 12.215 5.605 1.00 94.56 155 ARG A N 1
ATOM 1245 C CA . ARG A 1 155 ? 16.139 11.196 5.205 1.00 94.56 155 ARG A CA 1
ATOM 1246 C C . ARG A 1 155 ? 15.501 9.873 4.824 1.00 94.56 155 ARG A C 1
ATOM 1248 O O . ARG A 1 155 ? 15.715 9.416 3.707 1.00 94.56 155 ARG A O 1
ATOM 1255 N N . LEU A 1 156 ? 14.707 9.265 5.707 1.00 95.06 156 LEU A N 1
ATOM 1256 C CA . LEU A 1 156 ? 14.258 7.886 5.498 1.00 95.06 156 LEU A CA 1
ATOM 1257 C C . LEU A 1 156 ? 13.320 7.742 4.291 1.00 95.06 156 LEU A C 1
ATOM 1259 O O . LEU A 1 156 ? 13.584 6.907 3.431 1.00 95.06 156 LEU A O 1
ATOM 1263 N N . LEU A 1 157 ? 12.260 8.554 4.187 1.00 94.25 157 LEU A N 1
ATOM 1264 C CA . LEU A 1 157 ? 11.357 8.515 3.029 1.00 94.25 157 LEU A CA 1
ATOM 1265 C C . LEU A 1 157 ? 12.083 8.845 1.711 1.00 94.25 157 LEU A C 1
ATOM 1267 O O . LEU A 1 157 ? 11.922 8.074 0.765 1.00 94.25 157 LEU A O 1
ATOM 1271 N N . PRO A 1 158 ? 12.913 9.907 1.619 1.00 92.75 158 PRO A N 1
ATOM 1272 C CA . PRO A 1 158 ? 13.725 10.159 0.429 1.00 92.75 158 PRO A CA 1
ATOM 1273 C C . PRO A 1 158 ? 14.613 8.982 0.021 1.00 92.75 158 PRO A C 1
ATOM 1275 O O . PRO A 1 158 ? 14.647 8.637 -1.157 1.00 92.75 158 PRO A O 1
ATOM 1278 N N . VAL A 1 159 ? 15.292 8.338 0.978 1.00 94.00 159 VAL A N 1
ATOM 1279 C CA . VAL A 1 159 ? 16.114 7.146 0.713 1.00 94.00 159 VAL A CA 1
ATOM 1280 C C . VAL A 1 159 ? 15.245 6.010 0.176 1.00 94.00 159 VAL A C 1
ATOM 1282 O O . VAL A 1 159 ? 15.539 5.481 -0.890 1.00 94.00 159 VAL A O 1
ATOM 1285 N N . LEU A 1 160 ? 14.134 5.683 0.844 1.00 92.12 160 LEU A N 1
ATOM 1286 C CA . LEU A 1 160 ? 13.221 4.616 0.413 1.00 92.12 160 LEU A CA 1
ATOM 1287 C C . LEU A 1 160 ? 12.643 4.845 -0.992 1.00 92.12 160 LEU A C 1
ATOM 1289 O O . LEU A 1 160 ? 12.399 3.880 -1.711 1.00 92.12 160 LEU A O 1
ATOM 1293 N N . VAL A 1 161 ? 12.423 6.103 -1.383 1.00 90.00 161 VAL A N 1
ATOM 1294 C CA . VAL A 1 161 ? 11.939 6.469 -2.724 1.00 90.00 161 VAL A CA 1
ATOM 1295 C C . VAL A 1 161 ? 13.053 6.414 -3.772 1.00 90.00 161 VAL A C 1
ATOM 1297 O O . VAL A 1 161 ? 12.802 6.026 -4.910 1.00 90.00 161 VAL A O 1
ATOM 1300 N N . ALA A 1 162 ? 14.277 6.805 -3.413 1.00 88.00 162 ALA A N 1
ATOM 1301 C CA . ALA A 1 162 ? 15.407 6.859 -4.339 1.00 88.00 162 ALA A CA 1
ATOM 1302 C C . ALA A 1 162 ? 16.064 5.491 -4.585 1.00 88.00 162 ALA A C 1
ATOM 1304 O O . ALA A 1 162 ? 16.704 5.290 -5.620 1.00 88.00 162 ALA A O 1
ATOM 1305 N N . CYS A 1 163 ? 15.943 4.557 -3.641 1.00 85.38 163 CYS A N 1
ATOM 1306 C CA . CYS A 1 163 ? 16.555 3.240 -3.742 1.00 85.38 163 CYS A CA 1
ATOM 1307 C C . CYS A 1 163 ? 15.862 2.365 -4.792 1.00 85.38 163 CYS A C 1
ATOM 1309 O O . CYS A 1 163 ? 14.651 2.164 -4.771 1.00 85.38 163 CYS A O 1
ATOM 1311 N N . LEU A 1 164 ? 16.666 1.799 -5.696 1.00 79.12 164 LEU A N 1
ATOM 1312 C CA . LEU A 1 164 ? 16.195 0.876 -6.733 1.00 79.12 164 LEU A CA 1
ATOM 1313 C C . LEU A 1 164 ? 16.013 -0.557 -6.217 1.00 79.12 164 LEU A C 1
ATOM 1315 O O . LEU A 1 164 ? 15.332 -1.354 -6.858 1.00 79.12 164 LEU A O 1
ATOM 1319 N N . GLU A 1 165 ? 16.620 -0.881 -5.075 1.00 84.75 165 GLU A N 1
ATOM 1320 C CA . GLU A 1 165 ? 16.596 -2.210 -4.471 1.00 84.75 165 GLU A CA 1
ATOM 1321 C C . GLU A 1 165 ? 16.223 -2.129 -2.982 1.00 84.75 165 GLU A C 1
ATOM 1323 O O . GLU A 1 165 ? 16.573 -1.149 -2.317 1.00 84.75 165 GLU A O 1
ATOM 1328 N N . PRO A 1 166 ? 15.525 -3.147 -2.440 1.00 90.06 166 PRO A N 1
ATOM 1329 C CA . PRO A 1 166 ? 15.238 -3.243 -1.013 1.00 90.06 166 PRO A CA 1
ATOM 1330 C C . PRO A 1 166 ? 16.506 -3.258 -0.154 1.00 90.06 166 PRO A C 1
ATOM 1332 O O . PRO A 1 166 ? 17.408 -4.077 -0.350 1.00 90.06 166 PRO A O 1
ATOM 1335 N N . LEU A 1 167 ? 16.532 -2.395 0.857 1.00 93.12 167 LEU A N 1
ATOM 1336 C CA . LEU A 1 167 ? 17.664 -2.244 1.765 1.00 93.12 167 LEU A CA 1
ATOM 1337 C C . LEU A 1 167 ? 17.380 -2.880 3.123 1.00 93.12 167 LEU A C 1
ATOM 1339 O O . LEU A 1 167 ? 16.256 -2.854 3.621 1.00 93.12 167 LEU A O 1
ATOM 1343 N N . THR A 1 168 ? 18.414 -3.420 3.750 1.00 94.25 168 THR A N 1
ATOM 1344 C CA . THR A 1 168 ? 18.380 -3.815 5.161 1.00 94.25 168 THR A CA 1
ATOM 1345 C C . THR A 1 168 ? 18.289 -2.585 6.065 1.00 94.25 168 THR A C 1
ATOM 1347 O O . THR A 1 168 ? 18.634 -1.469 5.673 1.00 94.25 168 THR A O 1
ATOM 1350 N N . VAL A 1 169 ? 17.880 -2.775 7.322 1.00 94.69 169 VAL A N 1
ATOM 1351 C CA . VAL A 1 169 ? 17.869 -1.687 8.321 1.00 94.69 169 VAL A CA 1
ATOM 1352 C C . VAL A 1 169 ? 19.263 -1.075 8.505 1.00 94.69 169 VAL A C 1
ATOM 1354 O O . VAL A 1 169 ? 19.385 0.134 8.696 1.00 94.69 169 VAL A O 1
ATOM 1357 N N . GLN A 1 170 ? 20.318 -1.887 8.404 1.00 94.25 170 GLN A N 1
ATOM 1358 C CA . GLN A 1 170 ? 21.695 -1.418 8.532 1.00 94.25 170 GLN A CA 1
ATOM 1359 C C . GLN A 1 170 ? 22.115 -0.540 7.345 1.00 94.25 170 GLN A C 1
ATOM 1361 O O . GLN A 1 170 ? 22.694 0.525 7.548 1.00 94.25 170 GLN A O 1
ATOM 1366 N N . GLU A 1 171 ? 21.786 -0.955 6.120 1.00 95.12 171 GLU A N 1
ATOM 1367 C CA . GLU A 1 171 ? 22.028 -0.162 4.908 1.00 95.12 171 GLU A CA 1
ATOM 1368 C C . GLU A 1 171 ? 21.209 1.134 4.915 1.00 95.12 171 GLU A C 1
ATOM 1370 O O . GLU A 1 171 ? 21.727 2.186 4.545 1.00 95.12 171 GLU A O 1
ATOM 1375 N N . LEU A 1 172 ? 19.962 1.094 5.400 1.00 95.56 172 LEU A N 1
ATOM 1376 C CA . LEU A 1 172 ? 19.153 2.297 5.602 1.00 95.56 172 LEU A CA 1
ATOM 1377 C C . LEU A 1 172 ? 19.799 3.240 6.615 1.00 95.56 172 LEU A C 1
ATOM 1379 O O . LEU A 1 172 ? 19.882 4.433 6.347 1.00 95.56 172 LEU A O 1
ATOM 1383 N N . ALA A 1 173 ? 20.307 2.724 7.737 1.00 96.12 173 ALA A N 1
ATOM 1384 C CA . ALA A 1 173 ? 21.003 3.543 8.725 1.00 96.12 173 ALA A CA 1
ATOM 1385 C C . ALA A 1 173 ? 22.243 4.228 8.141 1.00 96.12 173 ALA A C 1
ATOM 1387 O O . ALA A 1 173 ? 22.490 5.391 8.448 1.00 96.12 173 ALA A O 1
ATOM 1388 N N . TRP A 1 174 ? 22.980 3.552 7.260 1.00 95.44 174 TRP A N 1
ATOM 1389 C CA . TRP A 1 174 ? 24.082 4.156 6.508 1.00 95.44 174 TRP A CA 1
ATOM 1390 C C . TRP A 1 174 ? 23.590 5.230 5.535 1.00 95.44 174 TRP A C 1
ATOM 1392 O O . TRP A 1 174 ? 24.066 6.363 5.566 1.00 95.44 174 TRP A O 1
ATOM 1402 N N . ALA A 1 175 ? 22.580 4.921 4.723 1.00 94.12 175 ALA A N 1
ATOM 1403 C CA . ALA A 1 175 ? 22.032 5.852 3.739 1.00 94.12 175 ALA A CA 1
ATOM 1404 C C . ALA A 1 175 ? 21.398 7.103 4.376 1.00 94.12 175 ALA A C 1
ATOM 1406 O O . ALA A 1 175 ? 21.417 8.179 3.778 1.00 94.12 175 ALA A O 1
ATOM 1407 N N . THR A 1 176 ? 20.867 6.995 5.597 1.00 93.88 176 THR A N 1
ATOM 1408 C CA . THR A 1 176 ? 20.324 8.130 6.353 1.00 93.88 176 THR A CA 1
ATOM 1409 C C . THR A 1 176 ? 21.359 8.822 7.246 1.00 93.88 176 THR A C 1
ATOM 1411 O O . THR A 1 176 ? 20.990 9.759 7.955 1.00 93.88 176 THR A O 1
ATOM 1414 N N . GLY A 1 177 ? 22.629 8.399 7.263 1.00 93.69 177 GLY A N 1
ATOM 1415 C CA . GLY A 1 177 ? 23.665 8.959 8.145 1.00 93.69 177 GLY A CA 1
ATOM 1416 C C . GLY A 1 177 ? 23.334 8.814 9.637 1.00 93.69 177 GLY A C 1
ATOM 1417 O O . GLY A 1 177 ? 23.494 9.759 10.414 1.00 93.69 177 GLY A O 1
ATOM 1418 N N . CYS A 1 178 ? 22.747 7.675 10.006 1.00 92.75 178 CYS A N 1
ATOM 1419 C CA . CYS A 1 178 ? 22.350 7.287 11.360 1.00 92.75 178 CYS A CA 1
ATOM 1420 C C . CYS A 1 178 ? 23.090 6.018 11.812 1.00 92.75 178 CYS A C 1
ATOM 1422 O O . CYS A 1 178 ? 22.544 5.215 12.564 1.00 92.75 178 CYS A O 1
ATOM 1424 N N . GLU A 1 179 ? 24.333 5.817 11.369 1.00 91.50 179 GLU A N 1
ATOM 1425 C CA . GLU A 1 179 ? 25.106 4.595 11.636 1.00 91.50 179 GLU A CA 1
ATOM 1426 C C . GLU A 1 179 ? 25.337 4.367 13.130 1.00 91.50 179 GLU A C 1
ATOM 1428 O O . GLU A 1 179 ? 25.328 3.231 13.600 1.00 91.50 179 GLU A O 1
ATOM 1433 N N . ALA A 1 180 ? 25.507 5.459 13.876 1.00 88.31 180 ALA A N 1
ATOM 1434 C CA . ALA A 1 180 ? 25.687 5.446 15.322 1.00 88.31 180 ALA A CA 1
ATOM 1435 C C . ALA A 1 180 ? 24.378 5.225 16.110 1.00 88.31 180 ALA A C 1
ATOM 1437 O O . ALA A 1 180 ? 24.435 5.009 17.317 1.00 88.31 180 ALA A O 1
ATOM 1438 N N . ASP A 1 181 ? 23.213 5.294 15.455 1.00 89.81 181 ASP A N 1
ATOM 1439 C CA . ASP A 1 181 ? 21.888 5.199 16.084 1.00 89.81 181 ASP A CA 1
ATOM 1440 C C . ASP A 1 181 ? 20.894 4.460 15.168 1.00 89.81 181 ASP A C 1
ATOM 1442 O O . ASP A 1 181 ? 19.822 4.958 14.804 1.00 89.81 181 ASP A O 1
ATOM 1446 N N . SER A 1 182 ? 21.265 3.242 14.766 1.00 92.38 182 SER A N 1
ATOM 1447 C CA . SER A 1 182 ? 20.422 2.382 13.925 1.00 92.38 182 SER A CA 1
ATOM 1448 C C . SER A 1 182 ? 19.096 2.006 14.600 1.00 92.38 182 SER A C 1
ATOM 1450 O O . SER A 1 182 ? 18.129 1.681 13.910 1.00 92.38 182 SER A O 1
ATOM 1452 N N . GLY A 1 183 ? 19.005 2.127 15.931 1.00 94.50 183 GLY A N 1
ATOM 1453 C CA . GLY A 1 183 ? 17.780 1.900 16.699 1.00 94.50 183 GLY A CA 1
ATOM 1454 C C . GLY A 1 183 ? 16.638 2.836 16.295 1.00 94.50 183 GLY A C 1
ATOM 1455 O O . GLY A 1 183 ? 15.496 2.389 16.185 1.00 94.50 183 GLY A O 1
ATOM 1456 N N . LYS A 1 184 ? 16.927 4.107 15.979 1.00 94.94 184 LYS A N 1
ATOM 1457 C CA . LYS A 1 184 ? 15.909 5.038 15.455 1.00 94.94 184 LYS A CA 1
ATOM 1458 C C . LYS A 1 184 ? 15.372 4.607 14.096 1.00 94.94 184 LYS A C 1
ATOM 1460 O O . LYS A 1 184 ? 14.167 4.681 13.858 1.00 94.94 184 LYS A O 1
ATOM 1465 N N . VAL A 1 185 ? 16.255 4.134 13.217 1.00 96.06 185 VAL A N 1
ATOM 1466 C CA . VAL A 1 185 ? 15.872 3.640 11.888 1.00 96.06 185 VAL A CA 1
ATOM 1467 C C . VAL A 1 185 ? 15.040 2.371 12.022 1.00 96.06 185 VAL A C 1
ATOM 1469 O O . VAL A 1 185 ? 13.982 2.276 11.408 1.00 96.06 185 VAL A O 1
ATOM 1472 N N . GLN A 1 186 ? 15.444 1.441 12.889 1.00 95.81 186 GLN A N 1
ATOM 1473 C CA . GLN A 1 186 ? 14.671 0.236 13.183 1.00 95.81 186 GLN A CA 1
ATOM 1474 C C . GLN A 1 186 ? 13.272 0.568 13.722 1.00 95.81 186 GLN A C 1
ATOM 1476 O O . GLN A 1 186 ? 12.287 -0.023 13.280 1.00 95.81 186 GLN A O 1
ATOM 1481 N N . GLN A 1 187 ? 13.169 1.536 14.638 1.00 96.00 187 GLN A N 1
ATOM 1482 C CA . GLN A 1 187 ? 11.886 1.985 15.175 1.00 96.00 187 GLN A CA 1
ATOM 1483 C C . GLN A 1 187 ? 10.988 2.560 14.069 1.00 96.00 187 GLN A C 1
ATOM 1485 O O . GLN A 1 187 ? 9.824 2.175 13.966 1.00 96.00 187 GLN A O 1
ATOM 1490 N N . LEU A 1 188 ? 11.521 3.441 13.217 1.00 96.25 188 LEU A N 1
ATOM 1491 C CA . LEU A 1 188 ? 10.769 4.016 12.097 1.00 96.25 188 LEU A CA 1
ATOM 1492 C C . LEU A 1 188 ? 10.332 2.961 11.078 1.00 96.25 188 LEU A C 1
ATOM 1494 O O . LEU A 1 188 ? 9.198 3.006 10.613 1.00 96.25 188 LEU A O 1
ATOM 1498 N N . VAL A 1 189 ? 11.194 1.996 10.759 1.00 95.25 189 VAL A N 1
ATOM 1499 C CA . VAL A 1 189 ? 10.850 0.869 9.880 1.00 95.25 189 VAL A CA 1
ATOM 1500 C C . VAL A 1 189 ? 9.698 0.054 10.472 1.00 95.25 189 VAL A C 1
ATOM 1502 O O . VAL A 1 189 ? 8.757 -0.275 9.754 1.00 95.25 189 VAL A O 1
ATOM 1505 N N . GLY A 1 190 ? 9.717 -0.207 11.783 1.00 95.06 190 GLY A N 1
ATOM 1506 C CA . GLY A 1 190 ? 8.610 -0.871 12.474 1.00 95.06 190 GLY A CA 1
ATOM 1507 C C . GLY A 1 190 ? 7.296 -0.091 12.370 1.00 95.06 190 GLY A C 1
ATOM 1508 O O . GLY A 1 190 ? 6.261 -0.664 12.039 1.00 95.06 190 GLY A O 1
ATOM 1509 N N . LEU A 1 191 ? 7.342 1.227 12.577 1.00 95.00 191 LEU A N 1
ATOM 1510 C CA . LEU A 1 191 ? 6.173 2.106 12.448 1.00 95.00 191 LEU A CA 1
ATOM 1511 C C . LEU A 1 191 ? 5.652 2.202 11.004 1.00 95.00 191 LEU A C 1
ATOM 1513 O O . LEU A 1 191 ? 4.454 2.356 10.776 1.00 95.00 191 LEU A O 1
ATOM 1517 N N . LEU A 1 192 ? 6.541 2.075 10.019 1.00 94.38 192 LEU A N 1
ATOM 1518 C CA . LEU A 1 192 ? 6.207 2.094 8.598 1.00 94.38 192 LEU A CA 1
ATOM 1519 C C . LEU A 1 192 ? 5.805 0.729 8.038 1.00 94.38 192 LEU A C 1
ATOM 1521 O O . LEU A 1 192 ? 5.486 0.666 6.852 1.00 94.38 192 LEU A O 1
ATOM 1525 N N . ALA A 1 193 ? 5.769 -0.345 8.832 1.00 93.00 193 ALA A N 1
ATOM 1526 C CA . ALA A 1 193 ? 5.576 -1.711 8.333 1.00 93.00 193 ALA A CA 1
ATOM 1527 C C . ALA A 1 193 ? 4.311 -1.897 7.466 1.00 93.00 193 ALA A C 1
ATOM 1529 O O . ALA A 1 193 ? 4.270 -2.767 6.597 1.00 93.00 193 ALA A O 1
ATOM 1530 N N . ASN A 1 194 ? 3.293 -1.045 7.637 1.00 91.69 194 ASN A N 1
ATOM 1531 C CA . ASN A 1 194 ? 2.097 -1.036 6.793 1.00 91.69 194 ASN A CA 1
ATOM 1532 C C . ASN A 1 194 ? 2.345 -0.610 5.339 1.00 91.69 194 ASN A C 1
ATOM 1534 O O . ASN A 1 194 ? 1.654 -1.096 4.437 1.00 91.69 194 ASN A O 1
ATOM 1538 N N . LEU A 1 195 ? 3.293 0.298 5.112 1.00 93.75 195 LEU A N 1
ATOM 1539 C CA . LEU A 1 195 ? 3.689 0.797 3.793 1.00 93.75 195 LEU A CA 1
ATOM 1540 C C . LEU A 1 195 ? 4.989 0.152 3.308 1.00 93.75 195 LEU A C 1
ATOM 1542 O O . LEU A 1 195 ? 5.114 -0.108 2.115 1.00 93.75 195 LEU A O 1
ATOM 1546 N N . PHE A 1 196 ? 5.913 -0.134 4.223 1.00 94.31 196 PHE A N 1
ATOM 1547 C CA . PHE A 1 196 ? 7.252 -0.662 3.979 1.00 94.31 196 PHE A CA 1
ATOM 1548 C C . PHE A 1 196 ? 7.566 -1.827 4.934 1.00 94.31 196 PHE A C 1
ATOM 1550 O O . PHE A 1 196 ? 8.349 -1.666 5.870 1.00 94.31 196 PHE A O 1
ATOM 1557 N N . PRO A 1 197 ? 6.932 -2.999 4.762 1.00 93.50 197 PRO A N 1
ATOM 1558 C CA . PRO A 1 197 ? 7.229 -4.160 5.594 1.00 93.50 197 PRO A CA 1
ATOM 1559 C C . PRO A 1 197 ? 8.666 -4.657 5.391 1.00 93.50 197 PRO A C 1
ATOM 1561 O O . PRO A 1 197 ? 9.192 -4.650 4.274 1.00 93.50 197 PRO A O 1
ATOM 1564 N N . CYS A 1 198 ? 9.259 -5.191 6.460 1.00 92.56 198 CYS A N 1
ATOM 1565 C CA . CYS A 1 198 ? 10.430 -6.055 6.353 1.00 92.56 198 CYS A CA 1
ATOM 1566 C C . CYS A 1 198 ? 10.022 -7.397 5.742 1.00 92.56 198 CYS A C 1
ATOM 1568 O O . CYS A 1 198 ? 9.042 -8.015 6.166 1.00 92.56 198 CYS A O 1
ATOM 1570 N N . ARG A 1 199 ? 10.774 -7.854 4.745 1.00 88.38 199 ARG A N 1
ATOM 1571 C CA . ARG A 1 199 ? 10.613 -9.168 4.122 1.00 88.38 199 ARG A CA 1
ATOM 1572 C C . ARG A 1 199 ? 11.957 -9.875 4.141 1.00 88.38 199 ARG A C 1
ATOM 1574 O O . ARG A 1 199 ? 12.969 -9.225 3.887 1.00 88.38 199 ARG A O 1
ATOM 1581 N N . ALA A 1 200 ? 11.951 -11.186 4.366 1.00 82.44 200 ALA A N 1
ATOM 1582 C CA . ALA A 1 200 ? 13.157 -11.991 4.231 1.00 82.44 200 ALA A CA 1
ATOM 1583 C C . ALA A 1 200 ? 13.759 -11.764 2.835 1.00 82.44 200 ALA A C 1
ATOM 1585 O O . ALA A 1 200 ? 13.098 -11.984 1.815 1.00 82.44 200 ALA A O 1
ATOM 1586 N N . GLY A 1 201 ? 14.983 -11.241 2.808 1.00 68.56 201 GLY A N 1
ATOM 1587 C CA . GLY A 1 201 ? 15.766 -11.031 1.600 1.00 68.56 201 GLY A CA 1
ATOM 1588 C C . GLY A 1 201 ? 16.225 -12.354 1.001 1.00 68.56 201 GLY A C 1
ATOM 1589 O O . GLY A 1 201 ? 15.970 -13.422 1.552 1.00 68.56 201 GLY A O 1
ATOM 1590 N N . GLY A 1 202 ? 16.860 -12.270 -0.169 1.00 65.50 202 GLY A N 1
ATOM 1591 C CA . GLY A 1 202 ? 17.254 -13.415 -0.989 1.00 65.50 202 GLY A CA 1
ATOM 1592 C C . GLY A 1 202 ? 18.291 -14.345 -0.344 1.00 65.50 202 GLY A C 1
ATOM 1593 O O . GLY A 1 202 ? 18.154 -14.820 0.776 1.00 65.50 202 GLY A O 1
ATOM 1594 N N . SER A 1 203 ? 19.342 -14.688 -1.083 1.00 65.25 203 SER A N 1
ATOM 1595 C CA . SER A 1 203 ? 20.295 -15.740 -0.692 1.00 65.25 203 SER A CA 1
ATOM 1596 C C . SER A 1 203 ? 21.015 -15.519 0.647 1.00 65.25 203 SER A C 1
ATOM 1598 O O . SER A 1 203 ? 21.557 -16.474 1.197 1.00 65.25 203 SER A O 1
ATOM 1600 N N . ASP A 1 204 ? 21.046 -14.285 1.154 1.00 80.94 204 ASP A N 1
ATOM 1601 C CA . ASP A 1 204 ? 21.687 -13.891 2.412 1.00 80.94 204 ASP A CA 1
ATOM 1602 C C . ASP A 1 204 ? 20.760 -13.978 3.642 1.00 80.94 204 ASP A C 1
ATOM 1604 O O . ASP A 1 204 ? 21.236 -13.783 4.759 1.00 80.94 204 ASP A O 1
ATOM 1608 N N . GLN A 1 205 ? 19.468 -14.295 3.453 1.00 79.50 205 GLN A N 1
ATOM 1609 C CA . GLN A 1 205 ? 18.433 -14.389 4.497 1.00 79.50 205 GLN A CA 1
ATOM 1610 C C . GLN A 1 205 ? 18.288 -13.133 5.377 1.00 79.50 205 GLN A C 1
ATOM 1612 O O . GLN A 1 205 ? 17.748 -13.210 6.481 1.00 79.50 205 GLN A O 1
ATOM 1617 N N . GLN A 1 206 ? 18.761 -11.971 4.921 1.00 86.25 206 GLN A N 1
ATOM 1618 C CA . GLN A 1 206 ? 18.639 -10.729 5.683 1.00 86.25 206 GLN A CA 1
ATOM 1619 C C . GLN A 1 206 ? 17.309 -10.047 5.393 1.00 86.25 206 GLN A C 1
ATOM 1621 O O . GLN A 1 206 ? 16.935 -9.890 4.234 1.00 86.25 206 GLN A O 1
ATOM 1626 N N . ASP A 1 207 ? 16.610 -9.590 6.430 1.00 90.94 207 ASP A N 1
ATOM 1627 C CA . ASP A 1 207 ? 15.374 -8.833 6.253 1.00 90.94 207 ASP A CA 1
ATOM 1628 C C . ASP A 1 207 ? 15.639 -7.491 5.563 1.00 90.94 207 ASP A C 1
ATOM 1630 O O . ASP A 1 207 ? 16.468 -6.684 5.997 1.00 90.94 207 ASP A O 1
ATOM 1634 N N . ARG A 1 208 ? 14.896 -7.246 4.485 1.00 93.56 208 ARG A N 1
ATOM 1635 C CA . ARG A 1 208 ? 14.974 -6.035 3.671 1.00 93.56 208 ARG A CA 1
ATOM 1636 C C . ARG A 1 208 ? 13.640 -5.306 3.679 1.00 93.56 208 ARG A C 1
ATOM 1638 O O . ARG A 1 208 ? 12.570 -5.913 3.623 1.00 93.56 208 ARG A O 1
ATOM 1645 N N . VAL A 1 209 ? 13.719 -3.987 3.744 1.00 93.81 209 VAL A N 1
ATOM 1646 C CA . VAL A 1 209 ? 12.587 -3.070 3.739 1.00 93.81 209 VAL A CA 1
ATOM 1647 C C . VAL A 1 209 ? 12.229 -2.770 2.291 1.00 93.81 209 VAL A C 1
ATOM 1649 O O . VAL A 1 209 ? 13.046 -2.249 1.530 1.00 93.81 209 VAL A O 1
ATOM 1652 N N . ALA A 1 210 ? 11.004 -3.110 1.906 1.00 91.19 210 ALA A N 1
ATOM 1653 C CA . ALA A 1 210 ? 10.483 -2.882 0.564 1.00 91.19 210 ALA A CA 1
ATOM 1654 C C . ALA A 1 210 ? 9.067 -2.310 0.653 1.00 91.19 210 ALA A C 1
ATOM 1656 O O . ALA A 1 210 ? 8.339 -2.658 1.586 1.00 91.19 210 ALA A O 1
ATOM 1657 N N . PRO A 1 211 ? 8.632 -1.476 -0.308 1.00 91.12 211 PRO A N 1
ATOM 1658 C CA . PRO A 1 211 ? 7.243 -1.042 -0.355 1.00 91.12 211 PRO A CA 1
ATOM 1659 C C . PRO A 1 211 ? 6.314 -2.260 -0.421 1.00 91.12 211 PRO A C 1
ATOM 1661 O O . PRO A 1 211 ? 6.582 -3.233 -1.130 1.00 91.12 211 PRO A O 1
ATOM 1664 N N . TYR A 1 212 ? 5.190 -2.202 0.293 1.00 89.75 212 TYR A N 1
ATOM 1665 C CA . TYR A 1 212 ? 4.192 -3.270 0.283 1.00 89.75 212 TYR A CA 1
ATOM 1666 C C . TYR A 1 212 ? 3.695 -3.535 -1.144 1.00 89.75 212 TYR A C 1
ATOM 1668 O O . TYR A 1 212 ? 3.564 -4.690 -1.555 1.00 89.75 212 TYR A O 1
ATOM 1676 N N . HIS A 1 213 ? 3.479 -2.450 -1.893 1.00 89.12 213 HIS A N 1
ATOM 1677 C CA . HIS A 1 213 ? 3.119 -2.448 -3.301 1.00 89.12 213 HIS A CA 1
ATOM 1678 C C . HIS A 1 213 ? 3.748 -1.245 -4.021 1.00 89.12 213 HIS A C 1
ATOM 1680 O O . HIS A 1 213 ? 3.908 -0.177 -3.427 1.00 89.12 213 HIS A O 1
ATOM 1686 N N . LYS A 1 214 ? 4.051 -1.386 -5.316 1.00 84.69 214 LYS A N 1
ATOM 1687 C CA . LYS A 1 214 ? 4.714 -0.355 -6.135 1.00 84.69 214 LYS A CA 1
ATOM 1688 C C . LYS A 1 214 ? 3.984 0.991 -6.156 1.00 84.69 214 LYS A C 1
ATOM 1690 O O . LYS A 1 214 ? 4.629 2.033 -6.153 1.00 84.69 214 LYS A O 1
ATOM 1695 N N . SER A 1 215 ? 2.652 0.989 -6.087 1.00 88.62 215 SER A N 1
ATOM 1696 C CA . SER A 1 215 ? 1.852 2.226 -6.028 1.00 88.62 215 SER A CA 1
ATOM 1697 C C . SER A 1 215 ? 2.141 3.107 -4.809 1.00 88.62 215 SER A C 1
ATOM 1699 O O . SER A 1 215 ? 1.830 4.293 -4.855 1.00 88.62 215 SER A O 1
ATOM 1701 N N . VAL A 1 216 ? 2.745 2.572 -3.740 1.00 91.25 216 VAL A N 1
ATOM 1702 C CA . VAL A 1 216 ? 3.237 3.388 -2.617 1.00 91.25 216 VAL A CA 1
ATOM 1703 C C . VAL A 1 216 ? 4.367 4.305 -3.089 1.00 91.25 216 VAL A C 1
ATOM 1705 O O . VAL A 1 216 ? 4.340 5.500 -2.803 1.00 91.25 216 VAL A O 1
ATOM 1708 N N . LEU A 1 217 ? 5.329 3.769 -3.850 1.00 89.50 217 LEU A N 1
ATOM 1709 C 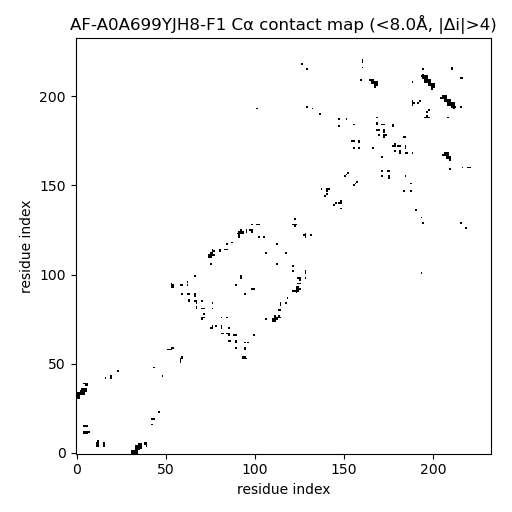CA . LEU A 1 217 ? 6.425 4.557 -4.415 1.00 89.50 217 LEU A CA 1
ATOM 1710 C C . LEU A 1 217 ? 5.922 5.540 -5.469 1.00 89.50 217 LEU A C 1
ATOM 1712 O O . LEU A 1 217 ? 6.342 6.694 -5.451 1.00 89.50 217 LEU A O 1
ATOM 1716 N N . ASP A 1 218 ? 4.999 5.124 -6.340 1.00 87.12 218 ASP A N 1
ATOM 1717 C CA . ASP A 1 218 ? 4.405 6.026 -7.337 1.00 87.12 218 ASP A CA 1
ATOM 1718 C C . ASP A 1 218 ? 3.734 7.224 -6.655 1.00 87.12 218 ASP A C 1
ATOM 1720 O O . ASP A 1 218 ? 3.951 8.377 -7.034 1.00 87.12 218 ASP A O 1
ATOM 1724 N N . TRP A 1 219 ? 2.961 6.957 -5.598 1.00 91.19 219 TRP A N 1
ATOM 1725 C CA . TRP A 1 219 ? 2.313 7.989 -4.801 1.00 91.19 219 TRP A CA 1
ATOM 1726 C C . TRP A 1 219 ? 3.338 8.914 -4.134 1.00 91.19 219 TRP A C 1
ATOM 1728 O O . TRP A 1 219 ? 3.261 10.127 -4.335 1.00 91.19 219 TRP A O 1
ATOM 1738 N N . LEU A 1 220 ? 4.330 8.375 -3.417 1.00 89.38 220 LEU A N 1
ATOM 1739 C CA . LEU A 1 220 ? 5.373 9.179 -2.765 1.00 89.38 220 LEU A CA 1
ATOM 1740 C C . LEU A 1 220 ? 6.164 10.026 -3.767 1.00 89.38 220 LEU A C 1
ATOM 1742 O O . LEU A 1 220 ? 6.439 11.193 -3.501 1.00 89.38 220 LEU A O 1
ATOM 1746 N N . THR A 1 221 ? 6.466 9.476 -4.942 1.00 85.38 221 THR A N 1
ATOM 1747 C CA . THR A 1 221 ? 7.177 10.180 -6.016 1.00 85.38 221 THR A CA 1
ATOM 1748 C C . THR A 1 221 ? 6.306 11.293 -6.600 1.00 85.38 221 THR A C 1
ATOM 1750 O O . THR A 1 221 ? 6.770 12.418 -6.770 1.00 85.38 221 THR A O 1
ATOM 1753 N N . SER A 1 222 ? 5.012 11.040 -6.823 1.00 80.31 222 SER A N 1
ATOM 1754 C CA . SER A 1 222 ? 4.061 12.063 -7.285 1.00 80.31 222 SER A CA 1
ATOM 1755 C C . SER A 1 222 ? 3.895 13.219 -6.286 1.00 80.31 222 SER A C 1
ATOM 1757 O O . SER A 1 222 ? 3.744 14.374 -6.687 1.00 80.31 222 SER A O 1
ATOM 1759 N N . VAL A 1 223 ? 3.954 12.926 -4.981 1.00 67.25 223 VAL A N 1
ATOM 1760 C CA . VAL A 1 223 ? 3.912 13.925 -3.906 1.00 67.25 223 VAL A CA 1
ATOM 1761 C C . VAL A 1 223 ? 5.237 14.680 -3.827 1.00 67.25 223 VAL A C 1
ATOM 1763 O O . VAL A 1 223 ? 5.220 15.903 -3.725 1.00 67.25 223 VAL A O 1
ATOM 1766 N N . ALA A 1 224 ? 6.375 13.995 -3.952 1.00 57.41 224 ALA A N 1
ATOM 1767 C CA . ALA A 1 224 ? 7.692 14.625 -4.004 1.00 57.41 224 ALA A CA 1
ATOM 1768 C C . ALA A 1 224 ? 7.806 15.598 -5.190 1.00 57.41 224 ALA A C 1
ATOM 1770 O O . ALA A 1 224 ? 8.283 16.717 -5.015 1.00 57.41 224 ALA A O 1
ATOM 1771 N N . HIS A 1 225 ? 7.272 15.238 -6.363 1.00 47.16 225 HIS A N 1
ATOM 1772 C CA . 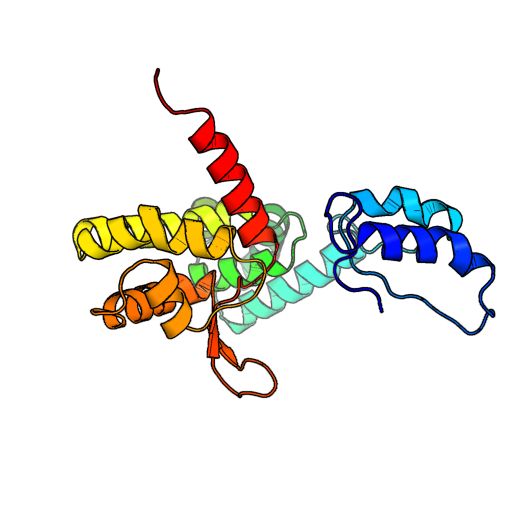HIS A 1 225 ? 7.163 16.151 -7.505 1.00 47.16 225 HIS A CA 1
ATOM 1773 C C . HIS A 1 225 ? 6.289 17.381 -7.209 1.00 47.16 225 HIS A C 1
ATOM 1775 O O . HIS A 1 225 ? 6.604 18.473 -7.679 1.00 47.16 225 HIS A O 1
ATOM 1781 N N . LYS A 1 226 ? 5.225 17.240 -6.407 1.00 46.25 226 LYS A N 1
ATOM 1782 C CA . LYS A 1 226 ? 4.389 18.371 -5.964 1.00 46.25 226 LYS A CA 1
ATOM 1783 C C . LYS A 1 226 ? 5.100 19.250 -4.924 1.00 46.25 226 LYS A C 1
ATOM 1785 O O . LYS A 1 226 ? 4.987 20.466 -5.010 1.00 46.25 226 LYS A O 1
ATOM 1790 N N . CYS A 1 227 ? 5.879 18.677 -4.003 1.00 42.06 227 CYS A N 1
ATOM 1791 C CA . CYS A 1 227 ? 6.682 19.438 -3.033 1.00 42.06 227 CYS A CA 1
ATOM 1792 C C . CYS A 1 227 ? 7.896 20.143 -3.666 1.00 42.06 227 CYS A C 1
ATOM 1794 O O . CYS A 1 227 ? 8.214 21.259 -3.269 1.00 42.06 227 CYS A O 1
ATOM 1796 N N . LEU A 1 228 ? 8.537 19.554 -4.684 1.00 32.31 228 LEU A N 1
ATOM 1797 C CA . LEU A 1 228 ? 9.636 20.185 -5.437 1.00 32.31 228 LEU A CA 1
ATOM 1798 C C . LEU A 1 228 ? 9.192 21.439 -6.216 1.00 32.31 228 LEU A C 1
ATOM 1800 O O . LEU A 1 228 ? 10.020 22.296 -6.508 1.00 32.31 228 LEU A O 1
ATOM 1804 N N . LEU A 1 229 ? 7.895 21.578 -6.514 1.00 31.78 229 LEU A N 1
ATOM 1805 C CA . LEU A 1 229 ? 7.294 22.784 -7.104 1.00 31.78 229 LEU A CA 1
ATOM 1806 C C . LEU A 1 229 ? 6.801 23.801 -6.054 1.00 31.78 229 LEU A C 1
ATOM 1808 O O . LEU A 1 229 ? 6.320 24.870 -6.422 1.00 31.78 229 LEU A O 1
ATOM 1812 N N . CYS A 1 230 ? 6.928 23.495 -4.760 1.00 28.73 230 CYS A N 1
ATOM 1813 C CA . CYS A 1 230 ? 6.528 24.356 -3.645 1.00 28.73 230 CYS A CA 1
ATOM 1814 C C . CYS A 1 230 ? 7.722 24.762 -2.766 1.00 28.73 230 CYS A C 1
ATOM 1816 O O . CYS A 1 230 ? 7.598 24.835 -1.545 1.00 28.73 230 CYS A O 1
ATOM 1818 N N . VAL A 1 231 ? 8.874 25.060 -3.372 1.00 26.67 231 VAL A N 1
ATOM 1819 C CA . VAL A 1 231 ? 9.880 25.900 -2.710 1.00 26.67 231 VAL A CA 1
ATOM 1820 C C . VAL A 1 231 ? 9.510 27.353 -3.024 1.00 26.67 231 VAL A C 1
ATOM 1822 O O . VAL A 1 231 ? 9.566 27.727 -4.197 1.00 26.67 231 VAL A O 1
ATOM 1825 N N . PRO A 1 232 ? 9.080 28.175 -2.046 1.00 28.81 232 PRO A N 1
ATOM 1826 C CA . PRO A 1 232 ? 8.952 29.604 -2.280 1.00 28.81 232 PRO A CA 1
ATOM 1827 C C . PRO A 1 232 ? 10.350 30.151 -2.577 1.00 28.81 232 PRO A C 1
ATOM 1829 O O . PRO A 1 232 ? 11.270 30.001 -1.772 1.00 28.81 232 PRO A O 1
ATOM 1832 N N . SER A 1 233 ? 10.499 30.705 -3.776 1.00 34.84 233 SER A N 1
ATOM 1833 C CA . SER A 1 233 ? 11.627 31.546 -4.179 1.00 34.84 233 SER A CA 1
ATOM 1834 C C . SER A 1 233 ? 11.767 32.768 -3.284 1.00 34.84 233 SER A C 1
ATOM 1836 O O . SER A 1 233 ? 10.700 33.332 -2.942 1.00 34.84 233 SER A O 1
#

Secondary structure (DSSP, 8-state):
-EEEE-SSSTTTHHHHHHHHHHGGGS-TT----EEE-GGGHHHHGGG-PPP--TTSHHHHHHHHHHHHHHHHHTT-S-GGGHHHHHHHHHHHHTT-HHHHHHHHHHHTTSS---HHHHHHHSPSHHHHHHHHHHHHHHHHHHHH-HHHHHHIIIIIHHHHHH-SS-EEHHHHHHHTT-GGGHHHHHHHHHHTTTTS-EEE-STT--EEE--SSHHHHHHHHHHHHHHHT----